Protein AF-A0A1H6KQ15-F1 (afdb_monomer_lite)

Radius of gyration: 21.91 Å; chains: 1; bounding box: 55×51×51 Å

Organism: Ruminococcus flavefaciens (NCBI:txid1265)

pLDDT: mean 74.0, std 20.15, range [24.14, 94.94]

InterPro domains:
  IPR016134 Dockerin domain [PS51766] (181-259)
  IPR036439 Dockerin domain superfamily [G3DSA:1.10.1330.10] (183-261)
  IPR036439 Dockerin domain superfamily [SSF63446] (182-256)
  IPR040753 Domain of unknown function DUF5620 [PF18522] (24-132)

Secondary structure (DSSP, 8-state):
--EEETTEEEE---EEEEGGG--TTTTEEEEEGGGGT--TT--EEEEEEEEE-SS--EEEEEEEEEEBS-TTTTTEEE---EEEEE-SSEEEEEEEPPHHHHHHB--STT-EEEEEEEEESSSEEEEEEEEEEES-----------------------------------PPP---SSPP--SSTT-SSSSS--SHHHHHHHHHHHH-HHHHSTT-S-SSSPPHHHHHHT--EEETS---HHHHHHHHHHHTTS--SS-EE-

Foldseek 3Di:
DWDDDVFFQKAQQQAKAQQVPADPVRQWAKDALVSSVDDPPFQFFKKKWKKFAPWAWFWWKWWKKWAWPDVVVPRIDIDDIWIWTGGTGIDMDMDGQPPVRSVTGDNDDRIIMITGTPDIPDSIMTRRMMTTGTPDDDDDDDDDDDDDDIDGPPPPDDPLPPDPDDDFPADDADDDVVQAAAPAAQQLQPPPDHALVLLVLLCVCVSCVCDANCVHDHPRHGHSRSQQSLQWEQRPSGRDNVSSVVSVCVNVVNDDTSPHHD

Sequence (262 aa):
PSTPSGDGYTLKANKKVTYSSLGEDERMIGFAYEDFGIPKNEKITEVQVNISANGNIGKYVGQFGTSTTDKANGYWAMGDEITQSINGNSGTITWKVPSDISSIIQTEYGGEIKFGVWWIDCDQFTIDSVTLKTGGSSTPSVKTTTTTKVTTTTTKKVTTTTTTTAPVVTQPYVVTDPPLQPTMLGDANNDEQIDLSDAVIIMQALANPNKYGVEGTDRHRISQQGWVNADVHKKGNGVTSNDALAIQKYCLGLISLPTETV

Structure (mmCIF, N/CA/C/O backbone):
data_AF-A0A1H6KQ15-F1
#
_entry.id   AF-A0A1H6KQ15-F1
#
loop_
_atom_site.group_PDB
_atom_site.id
_atom_site.type_symbol
_atom_site.label_atom_id
_atom_site.label_alt_id
_atom_site.label_comp_id
_atom_site.label_asym_id
_atom_site.label_entity_id
_atom_site.label_seq_id
_atom_site.pdbx_PDB_ins_code
_atom_site.Cartn_x
_atom_site.Cartn_y
_atom_site.Cartn_z
_atom_site.occupancy
_atom_site.B_iso_or_equiv
_atom_site.auth_seq_id
_atom_site.auth_comp_id
_atom_site.auth_asym_id
_atom_site.auth_atom_id
_atom_s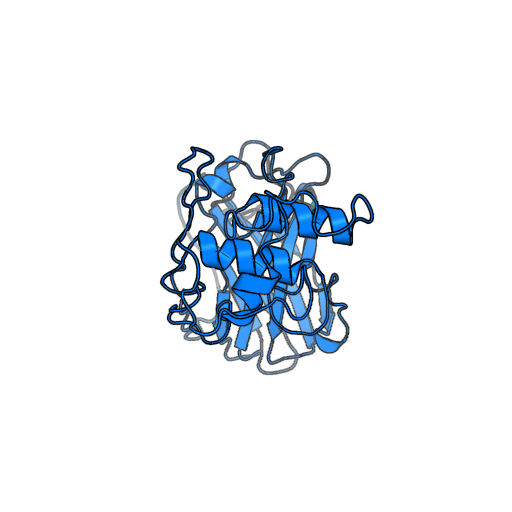ite.pdbx_PDB_model_num
ATOM 1 N N . PRO A 1 1 ? -22.795 13.786 4.599 1.00 37.34 1 PRO A N 1
ATOM 2 C CA . PRO A 1 1 ? -22.240 15.079 5.054 1.00 37.34 1 PRO A CA 1
ATOM 3 C C . PRO A 1 1 ? -21.044 14.870 5.991 1.00 37.34 1 PRO A C 1
ATOM 5 O O . PRO A 1 1 ? -21.218 14.424 7.127 1.00 37.34 1 PRO A O 1
ATOM 8 N N . SER A 1 2 ? -19.841 15.179 5.506 1.00 37.91 2 SER A N 1
ATOM 9 C CA . SER A 1 2 ? -18.691 15.442 6.372 1.00 37.91 2 SER A CA 1
ATOM 10 C C . SER A 1 2 ? -18.987 16.654 7.268 1.00 37.91 2 SER A C 1
ATOM 12 O O . SER A 1 2 ? -19.849 17.485 6.970 1.00 37.91 2 SER A O 1
ATOM 14 N N . THR A 1 3 ? -18.322 16.735 8.418 1.00 41.50 3 THR A N 1
ATOM 15 C CA . THR A 1 3 ? -18.410 17.895 9.314 1.00 41.50 3 THR A CA 1
ATOM 16 C C . THR A 1 3 ? -16.999 18.438 9.492 1.00 41.50 3 THR A C 1
ATOM 18 O O . THR A 1 3 ? -16.156 17.681 9.979 1.00 41.50 3 THR A O 1
ATOM 21 N N . PRO A 1 4 ? -16.712 19.698 9.116 1.00 39.47 4 PRO A N 1
ATOM 22 C CA . PRO A 1 4 ? -15.438 20.318 9.449 1.00 39.47 4 PRO A CA 1
ATOM 23 C C . PRO A 1 4 ? -15.384 20.523 10.968 1.00 39.47 4 PRO A C 1
ATOM 25 O O . PRO A 1 4 ? -16.014 21.427 11.515 1.00 39.47 4 PRO A O 1
ATOM 28 N N . SER A 1 5 ? -14.666 19.631 11.648 1.00 42.41 5 SER A N 1
ATOM 29 C CA . SER A 1 5 ? -14.271 19.779 13.050 1.00 42.41 5 SER A CA 1
ATOM 30 C C . SER A 1 5 ? -12.831 20.282 13.090 1.00 42.41 5 SER A C 1
ATOM 32 O O . SER A 1 5 ? -12.047 19.952 12.202 1.00 42.41 5 SER A O 1
ATOM 34 N N . GLY A 1 6 ? -12.462 21.047 14.120 1.00 46.78 6 GLY A N 1
ATOM 35 C CA . GLY A 1 6 ? -11.171 21.754 14.198 1.00 46.78 6 GLY A CA 1
ATOM 36 C C . GLY A 1 6 ? -9.907 20.878 14.203 1.00 46.78 6 GLY A C 1
ATOM 37 O O . GLY A 1 6 ? -8.807 21.421 14.182 1.00 46.78 6 GLY A O 1
ATOM 38 N N . ASP A 1 7 ? -10.058 19.551 14.215 1.00 58.50 7 ASP A N 1
ATOM 39 C CA . ASP A 1 7 ? -8.976 18.561 14.226 1.00 58.50 7 ASP A CA 1
ATOM 40 C C . ASP A 1 7 ? -8.731 17.884 12.857 1.00 58.50 7 ASP A C 1
ATOM 42 O O . ASP A 1 7 ? -7.762 17.135 12.728 1.00 58.50 7 ASP A O 1
ATOM 46 N N . GLY A 1 8 ? -9.591 18.102 11.847 1.00 75.00 8 GLY A N 1
ATOM 47 C CA . GLY A 1 8 ? -9.420 17.549 10.494 1.00 75.00 8 GLY A CA 1
ATOM 48 C C . GLY A 1 8 ? -10.710 17.158 9.753 1.00 75.00 8 GLY A C 1
ATOM 49 O O . GLY A 1 8 ? -11.817 17.158 10.298 1.00 75.00 8 GLY A O 1
ATOM 50 N N . TYR A 1 9 ? -10.550 16.769 8.487 1.00 85.25 9 TYR A N 1
ATOM 51 C CA . TYR A 1 9 ? -11.630 16.384 7.574 1.00 85.25 9 TYR A CA 1
ATOM 52 C C . TYR A 1 9 ? -12.045 14.931 7.811 1.00 85.25 9 TYR A C 1
ATOM 54 O O . TYR A 1 9 ? -11.226 14.029 7.656 1.00 85.25 9 TYR A O 1
ATOM 62 N N . THR A 1 10 ? -13.303 14.685 8.193 1.00 87.19 10 THR A N 1
ATOM 63 C CA . THR A 1 10 ? -13.775 13.343 8.587 1.00 87.19 10 THR A CA 1
ATOM 64 C C . THR A 1 10 ? -14.909 12.823 7.704 1.00 87.19 10 THR A C 1
ATOM 66 O O . THR A 1 10 ? -16.002 13.396 7.670 1.00 87.19 10 THR A O 1
ATOM 69 N N . LEU A 1 11 ? -14.664 11.676 7.069 1.00 86.00 11 LEU A N 1
ATOM 70 C CA . LEU A 1 11 ? -15.630 10.871 6.325 1.00 86.00 11 LEU A CA 1
ATOM 71 C C . LEU A 1 11 ? -16.190 9.764 7.231 1.00 86.00 11 LEU A C 1
ATOM 73 O O . LEU A 1 11 ? -15.442 8.948 7.767 1.00 86.00 11 LEU A O 1
ATOM 77 N N . LYS A 1 12 ? -17.516 9.705 7.396 1.00 88.50 12 LYS A N 1
ATOM 78 C CA . LYS A 1 12 ? -18.205 8.639 8.150 1.00 88.50 12 LYS A CA 1
ATOM 79 C C . LYS A 1 12 ? -18.585 7.486 7.221 1.00 88.50 12 LYS A C 1
ATOM 81 O O . LYS A 1 12 ? -19.724 7.408 6.765 1.00 88.50 12 LYS A O 1
ATOM 86 N N . ALA A 1 13 ? -17.617 6.623 6.930 1.00 82.94 13 ALA A N 1
ATOM 87 C CA . ALA A 1 13 ? -17.767 5.525 5.980 1.00 82.94 13 ALA A CA 1
ATOM 88 C C . ALA A 1 13 ? -18.819 4.482 6.402 1.00 82.94 13 ALA A C 1
ATOM 90 O O . ALA A 1 13 ? -19.595 4.036 5.563 1.00 82.94 13 ALA A O 1
ATOM 91 N N . ASN A 1 14 ? -18.855 4.089 7.684 1.00 87.88 14 ASN A N 1
ATOM 92 C CA . ASN A 1 14 ? -19.665 2.967 8.195 1.00 87.88 14 ASN A CA 1
ATOM 93 C C . ASN A 1 14 ? -19.517 1.662 7.367 1.00 87.88 14 ASN A C 1
ATOM 95 O O . ASN A 1 14 ? -20.437 0.842 7.300 1.00 87.88 14 ASN A O 1
ATOM 99 N N . LYS A 1 15 ? -18.369 1.473 6.699 1.00 87.62 15 LYS A N 1
ATOM 100 C CA . LYS A 1 15 ? -18.154 0.427 5.690 1.00 87.62 15 LYS A CA 1
ATOM 101 C C . LYS A 1 15 ? -17.802 -0.889 6.374 1.00 87.62 15 LYS A C 1
ATOM 103 O O . LYS A 1 15 ? -16.757 -0.995 7.010 1.00 87.62 15 LYS A O 1
ATOM 108 N N . LYS A 1 16 ? -18.675 -1.889 6.252 1.00 88.25 16 LYS A N 1
ATOM 109 C CA . LYS A 1 16 ? -18.416 -3.248 6.750 1.00 88.25 16 LYS A CA 1
ATOM 110 C C . LYS A 1 16 ? -17.382 -3.953 5.878 1.00 88.25 16 LYS A C 1
ATOM 112 O O . LYS A 1 16 ? -17.378 -3.770 4.664 1.00 88.25 16 LYS A O 1
ATOM 117 N N . VAL A 1 17 ? -16.530 -4.749 6.513 1.00 90.12 17 VAL A N 1
ATOM 118 C CA . VAL A 1 17 ? -15.436 -5.494 5.887 1.00 90.12 17 VAL A CA 1
ATOM 119 C C . VAL A 1 17 ? -15.403 -6.901 6.479 1.00 90.12 17 VAL A C 1
ATOM 121 O O . VAL A 1 17 ? -15.563 -7.065 7.688 1.00 90.12 17 VAL A O 1
ATOM 124 N N . THR A 1 18 ? -15.199 -7.900 5.622 1.00 88.50 18 THR A N 1
ATOM 125 C CA . THR A 1 18 ? -14.946 -9.297 6.004 1.00 88.50 18 THR A CA 1
ATOM 126 C C . THR A 1 18 ? -13.633 -9.702 5.344 1.00 88.50 18 THR A C 1
ATOM 128 O O . THR A 1 18 ? -13.596 -9.867 4.128 1.00 88.50 18 THR A O 1
ATOM 131 N N . TYR A 1 19 ? -12.545 -9.765 6.110 1.00 79.88 19 TYR A N 1
ATOM 132 C CA . TYR A 1 19 ? -11.180 -9.901 5.591 1.00 79.88 19 TYR A CA 1
ATOM 133 C C . TYR A 1 19 ? -10.990 -11.177 4.756 1.00 79.88 19 TYR A C 1
ATOM 135 O O . TYR A 1 19 ? -10.438 -11.115 3.660 1.00 79.88 19 TYR A O 1
ATOM 143 N N . SER A 1 20 ? -11.528 -12.309 5.218 1.00 80.50 20 SER A N 1
ATOM 144 C CA . SER A 1 20 ? -11.515 -13.595 4.502 1.00 80.50 20 SER A CA 1
ATOM 145 C C . SER A 1 20 ? -12.297 -13.607 3.183 1.00 80.50 20 SER A C 1
ATOM 147 O O . SER A 1 20 ? -12.167 -14.553 2.412 1.00 80.50 20 SER A O 1
ATOM 149 N N . SER A 1 21 ? -13.117 -12.583 2.924 1.00 80.31 21 SER A N 1
ATOM 150 C CA . SER A 1 21 ? -13.910 -12.439 1.696 1.00 80.31 21 SER A CA 1
ATOM 151 C C . SER A 1 21 ? -13.304 -11.463 0.684 1.00 80.31 21 SER A C 1
ATOM 153 O O . SER A 1 21 ? -13.923 -11.244 -0.350 1.00 80.31 21 SER A O 1
ATOM 155 N N . LEU A 1 22 ? -12.142 -10.861 0.975 1.00 74.19 22 LEU A N 1
ATOM 156 C CA . LEU A 1 22 ? -11.444 -9.964 0.051 1.00 74.19 22 LEU A CA 1
ATOM 157 C C . LEU A 1 22 ? -10.479 -10.753 -0.843 1.00 74.19 22 LEU A C 1
ATOM 159 O O . LEU A 1 22 ? -9.582 -11.442 -0.338 1.00 74.19 22 LEU A O 1
ATOM 163 N N . GLY A 1 23 ? -10.617 -10.574 -2.158 1.00 63.53 23 GLY A N 1
ATOM 164 C CA . GLY A 1 23 ? -9.584 -10.914 -3.137 1.00 63.53 23 GLY A CA 1
ATOM 165 C C . GLY A 1 23 ? -8.245 -10.239 -2.821 1.00 63.53 23 GLY A C 1
ATOM 166 O O . GLY A 1 23 ? -8.165 -9.291 -2.036 1.00 63.53 23 GLY A O 1
ATOM 167 N N . GLU A 1 24 ? -7.157 -10.738 -3.402 1.00 62.03 24 GLU A N 1
ATOM 168 C CA . GLU A 1 24 ? -5.808 -10.244 -3.084 1.00 62.03 24 GLU A CA 1
AT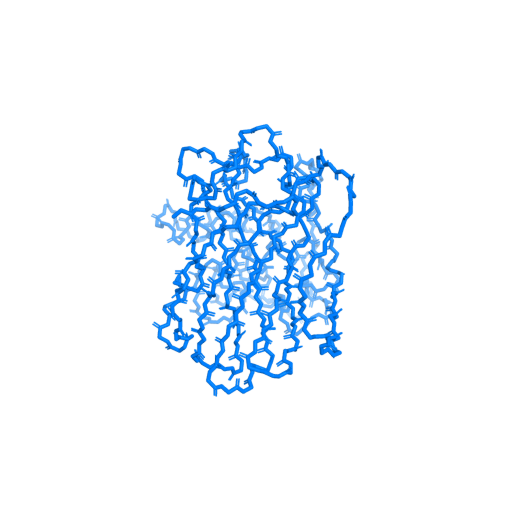OM 169 C C . GLU A 1 24 ? -5.591 -8.794 -3.549 1.00 62.03 24 GLU A C 1
ATOM 171 O O . GLU A 1 24 ? -4.902 -8.019 -2.884 1.00 62.03 24 GLU A O 1
ATOM 176 N N . ASP A 1 25 ? -6.278 -8.411 -4.624 1.00 65.44 25 ASP A N 1
ATOM 177 C CA . ASP A 1 25 ? -6.428 -7.060 -5.161 1.00 65.44 25 ASP A CA 1
ATOM 178 C C . ASP A 1 25 ? -7.432 -6.188 -4.373 1.00 65.44 25 ASP A C 1
ATOM 180 O O . ASP A 1 25 ? -7.264 -4.969 -4.280 1.00 65.44 25 ASP A O 1
ATOM 184 N N . GLU A 1 26 ? -8.437 -6.790 -3.730 1.00 72.88 26 GLU A N 1
ATOM 185 C CA . GLU A 1 26 ? -9.478 -6.081 -2.965 1.00 72.88 26 GLU A CA 1
ATOM 186 C C . GLU A 1 26 ? -9.045 -5.641 -1.553 1.00 72.88 26 GLU A C 1
ATOM 188 O O . GLU A 1 26 ? -9.728 -4.835 -0.910 1.00 72.88 26 GLU A O 1
ATOM 193 N N . ARG A 1 27 ? -7.897 -6.119 -1.051 1.00 82.81 27 ARG A N 1
ATOM 194 C CA . ARG A 1 27 ? -7.378 -5.796 0.298 1.00 82.81 27 ARG A CA 1
ATOM 195 C C . ARG A 1 27 ? -7.037 -4.313 0.515 1.00 82.81 27 ARG A C 1
ATOM 197 O O . ARG A 1 27 ? -6.804 -3.917 1.657 1.00 82.81 27 ARG A O 1
ATOM 204 N N . MET A 1 28 ? -7.034 -3.488 -0.538 1.00 86.44 28 MET A N 1
ATOM 205 C CA . MET A 1 28 ? -6.752 -2.044 -0.513 1.00 86.44 28 MET A CA 1
ATOM 206 C C . MET A 1 28 ? -8.037 -1.201 -0.592 1.00 86.44 28 MET A C 1
ATOM 208 O O . MET A 1 28 ? -8.464 -0.761 -1.661 1.00 86.44 28 MET A O 1
ATOM 212 N N . ILE A 1 29 ? -8.646 -0.924 0.562 1.00 89.06 29 ILE A N 1
ATOM 213 C CA . ILE A 1 29 ? -9.963 -0.282 0.666 1.00 89.06 29 ILE A CA 1
ATOM 214 C C . ILE A 1 29 ? -9.853 1.227 0.402 1.00 89.06 29 ILE A C 1
ATOM 216 O O . ILE A 1 29 ? -9.381 1.978 1.257 1.00 89.06 29 ILE A O 1
ATOM 220 N N . GLY A 1 30 ? -10.301 1.664 -0.777 1.00 89.44 30 GLY A N 1
ATOM 221 C CA . GLY A 1 30 ? -10.282 3.067 -1.203 1.00 89.44 30 GLY A CA 1
ATOM 222 C C . GLY A 1 30 ? -11.406 3.949 -0.651 1.00 89.44 30 GLY A C 1
ATOM 223 O O . GLY A 1 30 ? -12.518 3.480 -0.381 1.00 89.44 30 GLY A O 1
ATOM 224 N N . PHE A 1 31 ? -11.074 5.235 -0.512 1.00 86.31 31 PHE A N 1
ATOM 225 C CA . PHE A 1 31 ? -11.957 6.369 -0.240 1.00 86.31 31 PHE A CA 1
ATOM 226 C C . PHE A 1 31 ? -11.471 7.567 -1.075 1.00 86.31 31 PHE A C 1
ATOM 228 O O . PHE A 1 31 ? -10.290 7.923 -1.008 1.00 86.31 31 PHE A O 1
ATOM 235 N N . ALA A 1 32 ? -12.355 8.203 -1.845 1.00 84.56 32 ALA A N 1
ATOM 236 C CA . ALA A 1 32 ? -11.989 9.338 -2.691 1.00 84.56 32 ALA A CA 1
ATOM 237 C C . ALA A 1 32 ? -11.736 10.596 -1.843 1.00 84.56 32 ALA A C 1
ATOM 239 O O . ALA A 1 32 ? -12.466 10.862 -0.887 1.00 84.56 32 ALA A O 1
ATOM 240 N N . TYR A 1 33 ? -10.723 11.400 -2.178 1.00 83.00 33 TYR A N 1
ATOM 241 C CA . TYR A 1 33 ? -10.397 12.602 -1.396 1.00 83.00 33 TYR A CA 1
ATOM 242 C C . TYR A 1 33 ? -11.508 13.668 -1.419 1.00 83.00 33 TYR A C 1
ATOM 244 O O . TYR A 1 33 ? -11.661 14.417 -0.451 1.00 83.00 33 TYR A O 1
ATOM 252 N N . GLU A 1 34 ? -12.331 13.693 -2.468 1.00 80.81 34 GLU A N 1
ATOM 253 C CA . GLU A 1 34 ? -13.484 14.592 -2.587 1.00 80.81 34 GLU A CA 1
ATOM 254 C C . GLU A 1 34 ? -14.572 14.347 -1.522 1.00 80.81 34 GLU A C 1
ATOM 256 O O . GLU A 1 34 ? -15.135 15.317 -1.010 1.00 80.81 34 GLU A O 1
ATOM 261 N N . ASP A 1 35 ? -14.787 13.100 -1.074 1.00 80.94 35 ASP A N 1
ATOM 262 C CA . ASP A 1 35 ? -15.765 12.753 -0.021 1.00 80.94 35 ASP A CA 1
ATOM 263 C C . ASP A 1 35 ? -15.456 13.417 1.335 1.00 80.94 35 ASP A C 1
ATOM 265 O O . ASP A 1 35 ? -16.343 13.635 2.170 1.00 80.94 35 ASP A O 1
ATOM 269 N N . PHE A 1 36 ? -14.185 13.745 1.576 1.00 83.06 36 PHE A N 1
ATOM 270 C CA . PHE A 1 36 ? -13.734 14.419 2.792 1.00 83.06 36 PHE A CA 1
ATOM 271 C C . PHE A 1 36 ? -13.995 15.931 2.747 1.00 83.06 36 PHE A C 1
ATOM 273 O O . PHE A 1 36 ? -14.128 16.554 3.803 1.00 83.06 36 PHE A O 1
ATOM 280 N N . GLY A 1 37 ? -14.092 16.521 1.549 1.00 80.56 37 GLY A N 1
ATOM 281 C CA . GLY A 1 37 ? -14.206 17.968 1.345 1.00 80.56 37 GLY A CA 1
ATOM 282 C C . GLY A 1 37 ? -12.922 18.751 1.651 1.00 80.56 37 GLY A C 1
ATOM 283 O O . GLY A 1 37 ? -13.006 19.911 2.052 1.00 80.56 37 GLY A O 1
ATOM 284 N N . ILE A 1 38 ? -11.747 18.126 1.507 1.00 79.00 38 ILE A N 1
ATOM 285 C CA . ILE A 1 38 ? -10.449 18.758 1.791 1.00 79.00 38 ILE A CA 1
ATOM 286 C C . ILE A 1 38 ? -10.070 19.811 0.721 1.00 79.00 38 ILE A C 1
ATOM 288 O O . ILE A 1 38 ? -10.128 19.517 -0.475 1.00 79.00 38 ILE A O 1
ATOM 292 N N . PRO A 1 39 ? -9.649 21.036 1.100 1.00 75.06 39 PRO A N 1
ATOM 293 C CA . PRO A 1 39 ? -9.184 22.043 0.152 1.00 75.06 39 PRO A CA 1
ATOM 294 C C . PRO A 1 39 ? -7.871 21.657 -0.540 1.00 75.06 39 PRO A C 1
ATOM 296 O O . PRO A 1 39 ? -6.924 21.197 0.094 1.00 75.06 39 PRO A O 1
ATOM 299 N N . LYS A 1 40 ? -7.781 21.970 -1.838 1.00 69.75 40 LYS A N 1
ATOM 300 C CA . LYS A 1 40 ? -6.661 21.646 -2.750 1.00 69.75 40 LYS A CA 1
ATOM 301 C C . LYS A 1 40 ? -5.254 21.995 -2.241 1.00 69.75 40 LYS A C 1
ATOM 303 O O . LYS A 1 40 ? -4.281 21.386 -2.664 1.00 69.75 40 LYS A O 1
ATOM 308 N N . ASN A 1 41 ? -5.144 22.999 -1.371 1.00 70.62 41 ASN A N 1
ATOM 309 C CA . ASN A 1 41 ? -3.869 23.545 -0.902 1.00 70.62 41 ASN A CA 1
ATOM 310 C C . ASN A 1 41 ? -3.433 22.989 0.468 1.00 70.62 41 ASN A C 1
ATOM 312 O O . ASN A 1 41 ? -2.368 23.365 0.961 1.00 70.62 41 ASN A O 1
ATOM 316 N N . GLU A 1 42 ? -4.243 22.148 1.118 1.00 81.06 42 GLU A N 1
ATOM 317 C CA . GLU A 1 42 ? -3.939 21.642 2.457 1.00 81.06 42 GLU A CA 1
ATOM 318 C C . GLU A 1 42 ? -3.115 20.352 2.432 1.00 81.06 42 GLU A C 1
ATOM 320 O O . GLU A 1 42 ? -3.487 19.348 1.828 1.00 81.06 42 GLU A O 1
ATOM 325 N N . LYS A 1 43 ? -1.990 20.365 3.153 1.00 85.62 43 LYS A N 1
ATOM 326 C CA . LYS A 1 43 ? -1.089 19.215 3.266 1.00 85.62 43 LYS A CA 1
ATOM 327 C C . LYS A 1 43 ? -1.538 18.287 4.386 1.00 85.62 43 LYS A C 1
ATOM 329 O O . LYS A 1 43 ? -1.500 18.673 5.558 1.00 85.62 43 LYS A O 1
ATOM 334 N N . ILE A 1 44 ? -1.926 17.066 4.019 1.00 89.25 44 ILE A N 1
ATOM 335 C CA . ILE A 1 44 ? -2.303 16.003 4.958 1.00 89.25 44 ILE A CA 1
ATOM 336 C C . ILE A 1 44 ? -1.050 15.532 5.701 1.00 89.25 44 ILE A C 1
ATOM 338 O O . ILE A 1 44 ? -0.070 15.132 5.074 1.00 89.25 44 ILE A O 1
ATOM 342 N N . THR A 1 45 ? -1.079 15.571 7.031 1.00 87.50 45 THR A N 1
ATOM 343 C CA . THR A 1 45 ? 0.035 15.184 7.915 1.00 87.50 45 THR A CA 1
ATOM 344 C C . THR A 1 45 ? -0.237 13.891 8.683 1.00 87.50 45 THR A C 1
ATOM 346 O O . THR A 1 45 ? 0.698 13.186 9.061 1.00 87.50 45 THR A O 1
ATOM 349 N N . GLU A 1 46 ? -1.504 13.539 8.897 1.00 89.44 46 GLU A N 1
ATOM 350 C CA . GLU A 1 46 ? -1.905 12.308 9.579 1.00 89.44 46 GLU A CA 1
ATOM 351 C C . GLU A 1 46 ? -3.237 11.797 9.014 1.00 89.44 46 GLU A C 1
ATOM 353 O O . GLU A 1 46 ? -4.173 12.572 8.815 1.00 89.44 46 GLU A O 1
ATOM 358 N N . VAL A 1 47 ? -3.325 10.489 8.777 1.00 92.69 47 VAL A N 1
ATOM 359 C CA . VAL A 1 47 ? -4.562 9.777 8.437 1.00 92.69 47 VAL A CA 1
ATOM 360 C C . VAL A 1 47 ? -4.920 8.863 9.602 1.00 92.69 47 VAL A C 1
ATOM 362 O O . VAL A 1 47 ? -4.087 8.084 10.067 1.00 92.69 47 VAL A O 1
ATOM 365 N N . GLN A 1 48 ? -6.161 8.945 10.071 1.00 93.38 48 GLN A N 1
ATOM 366 C CA . GLN A 1 48 ? -6.698 8.088 11.125 1.00 93.38 48 GLN A CA 1
ATOM 367 C C . GLN A 1 48 ? -7.886 7.288 10.596 1.00 93.38 48 GLN A C 1
ATOM 369 O O . GLN A 1 48 ? -8.807 7.861 10.022 1.00 93.38 48 GLN A O 1
ATOM 374 N N . VAL A 1 49 ? -7.880 5.973 10.806 1.00 94.94 49 VAL A N 1
ATOM 375 C CA . VAL A 1 49 ? -8.983 5.065 10.465 1.00 94.94 49 VAL A CA 1
ATOM 376 C C . VAL A 1 49 ? -9.532 4.501 11.767 1.00 94.94 49 VAL A C 1
ATOM 378 O O . VAL A 1 49 ? -8.826 3.800 12.492 1.00 94.94 49 VAL A O 1
ATOM 381 N N . ASN A 1 50 ? -10.779 4.839 12.080 1.00 92.44 50 ASN A N 1
ATOM 382 C CA . ASN A 1 50 ? -11.486 4.331 13.249 1.00 92.44 50 ASN A CA 1
ATOM 383 C C . ASN A 1 50 ? -12.272 3.084 12.845 1.00 92.44 50 ASN A C 1
ATOM 385 O O . ASN A 1 50 ? -13.089 3.144 11.920 1.00 92.44 50 ASN A O 1
ATOM 389 N N . ILE A 1 51 ? -12.011 1.976 13.536 1.00 94.50 51 ILE A N 1
ATOM 390 C CA . ILE A 1 51 ? -12.657 0.686 13.299 1.00 94.50 51 ILE A CA 1
ATOM 391 C C . ILE A 1 51 ? -13.368 0.163 14.548 1.00 94.50 51 ILE A C 1
ATOM 393 O O . ILE A 1 51 ? -12.901 0.365 15.674 1.00 94.50 51 ILE A O 1
ATOM 397 N N . SER A 1 52 ? -14.453 -0.578 14.328 1.00 92.12 52 SER A N 1
ATOM 398 C CA . SER A 1 52 ? -15.209 -1.300 15.353 1.00 92.12 52 SER A CA 1
ATOM 399 C C . SER A 1 52 ? -15.494 -2.748 14.940 1.00 92.12 52 SER A C 1
ATOM 401 O O . SER A 1 52 ? -15.546 -3.079 13.755 1.00 92.12 52 SER A O 1
ATOM 403 N N . ALA A 1 53 ? -15.685 -3.630 15.920 1.00 93.62 53 ALA A N 1
ATOM 404 C CA . ALA A 1 53 ? -16.044 -5.031 15.716 1.00 93.62 53 ALA A CA 1
ATOM 405 C C . ALA A 1 53 ? -17.023 -5.514 16.801 1.00 93.62 53 ALA A C 1
ATOM 407 O O . ALA A 1 53 ? -17.193 -4.881 17.842 1.00 93.62 53 ALA A O 1
ATOM 408 N N . ASN A 1 54 ? -17.651 -6.673 16.585 1.00 87.75 54 ASN A N 1
ATOM 409 C CA . ASN A 1 54 ? -18.549 -7.291 17.576 1.00 87.75 54 ASN A CA 1
ATOM 410 C C . ASN A 1 54 ? -17.795 -7.991 18.731 1.00 87.75 54 ASN A C 1
ATOM 412 O O . ASN A 1 54 ? -18.419 -8.451 19.684 1.00 87.75 54 ASN A O 1
ATOM 416 N N . GLY A 1 55 ? -16.466 -8.090 18.646 1.00 89.31 55 GLY A N 1
ATOM 417 C CA . GLY A 1 55 ? -15.587 -8.733 19.624 1.00 89.31 55 GLY A CA 1
ATOM 418 C C . GLY A 1 55 ? -14.227 -8.036 19.690 1.00 89.31 55 GLY A C 1
ATOM 419 O O . GLY A 1 55 ? -14.074 -6.929 19.181 1.00 89.31 55 GLY A O 1
ATOM 420 N N . ASN A 1 56 ? -13.235 -8.665 20.324 1.00 89.94 56 ASN A N 1
ATOM 421 C CA . ASN A 1 56 ? -11.884 -8.104 20.412 1.00 89.94 56 ASN A CA 1
ATOM 422 C C . ASN A 1 56 ? -11.205 -8.051 19.032 1.00 89.94 56 ASN A C 1
ATOM 424 O O . ASN A 1 56 ? -11.136 -9.076 18.359 1.00 89.94 56 ASN A O 1
ATOM 428 N N . ILE A 1 57 ? -10.664 -6.890 18.652 1.00 89.56 57 ILE A N 1
ATOM 429 C CA . ILE A 1 57 ? -10.063 -6.673 17.325 1.00 89.56 57 ILE A CA 1
ATOM 430 C C . ILE A 1 57 ? -8.718 -7.397 17.161 1.00 89.56 57 ILE A C 1
ATOM 432 O O . ILE A 1 57 ? -8.450 -7.971 16.109 1.00 89.56 57 ILE A O 1
ATOM 436 N N . GLY A 1 58 ? -7.882 -7.407 18.203 1.00 90.00 58 GLY A N 1
ATOM 437 C CA . GLY A 1 58 ? -6.595 -8.106 18.195 1.00 90.00 58 GLY A CA 1
ATOM 438 C C . GLY A 1 58 ? -5.536 -7.402 17.344 1.00 90.00 58 GLY A C 1
ATOM 439 O O . GLY A 1 58 ? -5.469 -6.173 17.304 1.00 90.00 58 GLY A O 1
ATOM 440 N N . LYS A 1 59 ? -4.642 -8.170 16.724 1.00 90.56 59 LYS A N 1
ATOM 441 C CA . LYS A 1 59 ? -3.589 -7.675 15.837 1.00 90.56 59 LYS A CA 1
ATOM 442 C C . LYS A 1 59 ? -4.164 -7.286 14.472 1.00 90.56 59 LYS A C 1
ATOM 444 O O . LYS A 1 59 ? -4.836 -8.077 13.825 1.00 90.56 59 LYS A O 1
ATOM 449 N N . TYR A 1 60 ? -3.791 -6.104 14.006 1.00 90.69 60 TYR A N 1
ATOM 450 C CA . TYR A 1 60 ? -3.864 -5.657 12.619 1.00 90.69 60 TYR A CA 1
ATOM 451 C C . TYR A 1 60 ? -2.442 -5.564 12.040 1.00 90.69 60 TYR A C 1
ATOM 453 O O . TYR A 1 60 ? -1.502 -5.183 12.749 1.00 90.69 60 TYR A O 1
ATOM 461 N N . VAL A 1 61 ? -2.294 -5.895 10.757 1.00 85.75 61 VAL A N 1
ATOM 462 C CA . VAL A 1 61 ? -1.126 -5.593 9.920 1.00 85.75 61 VAL A CA 1
ATOM 463 C C . VAL A 1 61 ? -1.627 -5.034 8.596 1.00 85.75 61 VAL A C 1
ATOM 465 O O . VAL A 1 61 ? -2.520 -5.609 7.972 1.00 85.75 61 VAL A O 1
ATOM 468 N N . GLY A 1 62 ? -1.039 -3.936 8.140 1.00 87.00 62 GLY A N 1
ATOM 469 C CA . GLY A 1 62 ? -1.434 -3.330 6.878 1.00 87.00 62 GLY A CA 1
ATOM 470 C C . GLY A 1 62 ? -0.654 -2.069 6.545 1.00 87.00 62 GLY A C 1
ATOM 471 O O . GLY A 1 62 ? 0.278 -1.688 7.254 1.00 87.00 62 GLY A O 1
ATOM 472 N N . GLN A 1 63 ? -1.045 -1.408 5.462 1.00 88.12 63 GLN A N 1
ATOM 473 C CA . GLN A 1 63 ? -0.388 -0.212 4.933 1.00 88.12 63 GLN A CA 1
ATOM 474 C C . GLN A 1 63 ? -1.417 0.823 4.489 1.00 88.12 63 GLN A C 1
ATOM 476 O O . GLN A 1 63 ? -2.591 0.525 4.296 1.00 88.12 63 GLN A O 1
ATOM 481 N N . PHE A 1 64 ? -0.957 2.051 4.288 1.00 90.06 64 PHE A N 1
ATOM 482 C CA . PHE A 1 64 ? -1.729 3.085 3.609 1.00 90.06 64 PHE A CA 1
ATOM 483 C C . PHE A 1 64 ? -1.122 3.348 2.237 1.00 90.06 64 PHE A C 1
ATOM 485 O O . PHE A 1 64 ? 0.100 3.318 2.083 1.00 90.06 64 PHE A O 1
ATOM 492 N N . GLY A 1 65 ? -1.972 3.621 1.255 1.00 87.19 65 GLY A N 1
ATOM 493 C CA . GLY A 1 65 ? -1.570 4.055 -0.078 1.00 87.19 65 GLY A CA 1
ATOM 494 C C . GLY A 1 65 ? -2.343 5.296 -0.501 1.00 87.19 65 GLY A C 1
ATOM 495 O O . GLY A 1 65 ? -3.465 5.504 -0.047 1.00 87.19 65 GLY A O 1
ATOM 496 N N . THR A 1 66 ? -1.747 6.140 -1.334 1.00 90.38 66 THR A N 1
ATOM 497 C CA . THR A 1 66 ? -2.335 7.412 -1.764 1.00 90.38 66 THR A CA 1
ATOM 498 C C . THR A 1 66 ? -2.015 7.700 -3.224 1.00 90.38 66 THR A C 1
ATOM 500 O O . THR A 1 66 ? -0.898 7.452 -3.689 1.00 90.38 66 THR A O 1
ATOM 503 N N . SER A 1 67 ? -2.997 8.237 -3.948 1.00 84.06 67 SER A N 1
ATOM 504 C CA . SER A 1 67 ? -2.764 8.846 -5.255 1.00 84.06 67 SER A CA 1
ATOM 505 C C . SER A 1 67 ? -1.804 10.029 -5.127 1.00 84.06 67 SER A C 1
ATOM 507 O O . SER A 1 67 ? -1.907 10.835 -4.202 1.00 84.06 67 SER A O 1
ATOM 509 N N . THR A 1 68 ? -0.891 10.180 -6.081 1.00 87.12 68 THR A N 1
ATOM 510 C CA . THR A 1 68 ? 0.065 11.291 -6.124 1.00 87.12 68 THR A CA 1
ATOM 511 C C . THR A 1 68 ? 0.049 12.004 -7.469 1.00 87.12 68 THR A C 1
ATOM 513 O O . THR A 1 68 ? -0.486 11.531 -8.468 1.00 87.12 68 THR A O 1
ATOM 516 N N . THR A 1 69 ? 0.653 13.184 -7.490 1.00 78.75 69 THR A N 1
ATOM 517 C CA . THR A 1 69 ? 0.938 13.975 -8.691 1.00 78.75 69 THR A CA 1
ATOM 518 C C . THR A 1 69 ? 2.206 13.512 -9.420 1.00 78.75 69 THR A C 1
ATOM 520 O O . THR A 1 69 ? 2.495 13.992 -10.518 1.00 78.75 69 THR A O 1
ATOM 523 N N . ASP A 1 70 ? 2.956 12.565 -8.845 1.00 78.88 70 ASP A N 1
ATOM 524 C CA . ASP A 1 70 ? 4.236 12.108 -9.376 1.00 78.88 70 ASP A CA 1
ATOM 525 C C . ASP A 1 70 ? 4.060 11.052 -10.476 1.00 78.88 70 ASP A C 1
ATOM 527 O O . ASP A 1 70 ? 3.892 9.856 -10.227 1.00 78.88 70 ASP A O 1
ATOM 531 N N . LYS A 1 71 ? 4.172 11.510 -11.724 1.00 69.62 71 LYS A N 1
ATOM 532 C CA . LYS A 1 71 ? 4.146 10.659 -12.916 1.00 69.62 71 LYS A CA 1
ATOM 533 C C . LYS A 1 71 ? 5.286 9.631 -12.961 1.00 69.62 71 LYS A C 1
ATOM 535 O O . LYS A 1 71 ? 5.098 8.573 -13.558 1.00 69.62 71 LYS A O 1
ATOM 540 N N . ALA A 1 72 ? 6.459 9.926 -12.395 1.00 63.50 72 ALA A N 1
ATOM 541 C CA . ALA A 1 72 ? 7.616 9.031 -12.470 1.00 63.50 72 ALA A CA 1
ATOM 542 C C . ALA A 1 72 ? 7.410 7.770 -11.618 1.00 63.50 72 ALA A C 1
ATOM 544 O O . ALA A 1 72 ? 7.789 6.682 -12.041 1.00 63.50 72 ALA A O 1
ATOM 545 N N . ASN A 1 73 ? 6.726 7.911 -10.479 1.00 63.41 73 ASN A N 1
ATOM 546 C CA . ASN A 1 73 ? 6.298 6.808 -9.615 1.00 63.41 73 ASN A CA 1
ATOM 547 C C . ASN A 1 73 ? 4.833 6.383 -9.871 1.00 63.41 73 ASN A C 1
ATOM 549 O O . ASN A 1 73 ? 4.138 5.916 -8.972 1.00 63.41 73 ASN A O 1
ATOM 553 N N . GLY A 1 74 ? 4.341 6.542 -11.106 1.00 72.38 74 GLY A N 1
ATOM 554 C CA . GLY A 1 74 ? 3.052 5.985 -11.536 1.00 72.38 74 GLY A CA 1
ATOM 555 C C . GLY A 1 74 ? 1.809 6.597 -10.878 1.00 72.38 74 GLY A C 1
ATOM 556 O O . GLY A 1 74 ? 0.773 5.941 -10.841 1.00 72.38 74 GLY A O 1
ATOM 557 N N . TYR A 1 75 ? 1.896 7.834 -10.375 1.00 79.19 75 TYR A N 1
ATOM 558 C CA . TYR A 1 75 ? 0.829 8.536 -9.643 1.00 79.19 75 TYR A CA 1
ATOM 559 C C . TYR A 1 75 ? 0.393 7.842 -8.340 1.00 79.19 75 TYR A C 1
ATOM 561 O O . TYR A 1 75 ? -0.749 7.992 -7.895 1.00 79.19 75 TYR A O 1
ATOM 569 N N . TRP A 1 76 ? 1.296 7.086 -7.708 1.00 79.06 76 TRP A N 1
ATOM 570 C CA . TRP A 1 76 ? 1.010 6.302 -6.509 1.00 79.06 76 TRP A CA 1
ATOM 571 C C . TRP A 1 76 ? 2.151 6.372 -5.486 1.00 79.06 76 TRP A C 1
ATOM 573 O O . TRP A 1 76 ? 3.324 6.456 -5.843 1.00 79.06 76 TRP A O 1
ATOM 583 N N . ALA A 1 77 ? 1.815 6.324 -4.197 1.00 78.44 77 ALA A N 1
ATOM 584 C CA . ALA A 1 77 ? 2.776 6.151 -3.110 1.00 78.44 77 ALA A CA 1
ATOM 585 C C . ALA A 1 77 ? 2.176 5.313 -1.975 1.00 78.44 77 ALA A C 1
ATOM 587 O O . ALA A 1 77 ? 0.964 5.319 -1.757 1.00 78.44 77 ALA A O 1
ATOM 588 N N . MET A 1 78 ? 3.028 4.619 -1.217 1.00 79.19 78 MET A N 1
ATOM 589 C CA . MET A 1 78 ? 2.623 3.818 -0.057 1.00 79.19 78 MET A CA 1
ATOM 590 C C . MET A 1 78 ? 3.446 4.173 1.179 1.00 79.19 78 MET A C 1
ATOM 592 O O . MET A 1 78 ? 4.652 4.397 1.098 1.00 79.19 78 MET A O 1
ATOM 596 N N . GLY A 1 79 ? 2.778 4.205 2.330 1.00 76.62 79 GLY A N 1
ATOM 597 C CA . GLY A 1 79 ? 3.404 4.352 3.638 1.00 76.62 79 GLY A CA 1
ATOM 598 C C . GLY A 1 79 ? 4.059 3.064 4.142 1.00 76.62 79 GLY A C 1
ATOM 599 O O . GLY A 1 79 ? 3.954 1.994 3.535 1.00 76.62 79 GLY A O 1
ATOM 600 N N . ASP A 1 80 ? 4.718 3.169 5.293 1.00 78.12 80 ASP A N 1
ATOM 601 C CA . ASP A 1 80 ? 5.290 2.024 6.005 1.00 78.12 80 ASP A CA 1
ATOM 602 C C . ASP A 1 80 ? 4.215 1.043 6.500 1.00 78.12 80 ASP A C 1
ATOM 604 O O . ASP A 1 80 ? 3.051 1.407 6.686 1.00 78.12 80 ASP A O 1
ATOM 608 N N . GLU A 1 81 ? 4.617 -0.210 6.735 1.00 84.88 81 GLU A N 1
ATOM 609 C CA . GLU A 1 81 ? 3.748 -1.204 7.366 1.00 84.88 81 GLU A CA 1
ATOM 610 C C . GLU A 1 81 ? 3.462 -0.826 8.824 1.00 84.88 81 GLU A C 1
ATOM 612 O O . GLU A 1 81 ? 4.362 -0.520 9.610 1.00 84.88 81 GLU A O 1
ATOM 617 N N . ILE A 1 82 ? 2.185 -0.885 9.188 1.00 78.75 82 ILE A N 1
ATOM 618 C CA . ILE A 1 82 ? 1.687 -0.667 10.537 1.00 78.75 82 ILE A CA 1
ATOM 619 C C . ILE A 1 82 ? 1.222 -2.017 11.080 1.00 78.75 82 ILE A C 1
ATOM 621 O O . ILE A 1 82 ? 0.152 -2.505 10.724 1.00 78.75 82 ILE A O 1
ATOM 625 N N . THR A 1 83 ? 2.010 -2.599 11.985 1.00 85.75 83 THR A N 1
ATOM 626 C CA . THR A 1 83 ? 1.538 -3.644 12.902 1.00 85.75 83 THR A CA 1
ATOM 627 C C . THR A 1 83 ? 1.013 -2.976 14.178 1.00 85.75 83 THR A C 1
ATOM 629 O O . THR A 1 83 ? 1.737 -2.220 14.827 1.00 85.75 83 THR A O 1
ATOM 632 N N . GLN A 1 84 ? -0.232 -3.258 14.569 1.00 82.94 84 GLN A N 1
ATOM 633 C CA . GLN A 1 84 ? -0.865 -2.673 15.758 1.00 82.94 84 GLN A CA 1
ATOM 634 C C . GLN A 1 84 ? -1.765 -3.693 16.463 1.00 82.94 84 GLN A C 1
ATOM 636 O O . GLN A 1 84 ? -2.577 -4.346 15.821 1.00 82.94 84 GLN A O 1
ATOM 641 N N . SER A 1 85 ? -1.670 -3.802 17.791 1.00 87.81 85 SER A N 1
ATOM 642 C CA . SER A 1 85 ? -2.613 -4.586 18.603 1.00 87.81 85 SER A CA 1
ATOM 643 C C . SER A 1 85 ? -3.671 -3.684 19.237 1.00 87.81 85 SER A C 1
ATOM 645 O O . SER A 1 85 ? -3.343 -2.732 19.950 1.00 87.81 85 SER A O 1
ATOM 647 N N . ILE A 1 86 ? -4.940 -3.995 18.984 1.00 88.69 86 ILE A N 1
ATOM 648 C CA . ILE A 1 86 ? -6.117 -3.277 19.470 1.00 88.69 86 ILE A CA 1
ATOM 649 C C . ILE A 1 86 ? -6.850 -4.183 20.464 1.00 88.69 86 ILE A C 1
ATOM 651 O O . ILE A 1 86 ? -7.485 -5.173 20.099 1.00 88.69 86 ILE A O 1
ATOM 655 N N . ASN A 1 87 ? -6.736 -3.832 21.744 1.00 87.50 87 ASN A N 1
ATOM 656 C CA . ASN A 1 87 ? -7.408 -4.523 22.840 1.00 87.50 87 ASN A CA 1
ATOM 657 C C . ASN A 1 87 ? -8.780 -3.877 23.071 1.00 87.50 87 ASN A C 1
ATOM 659 O O . ASN A 1 87 ? -8.851 -2.720 23.488 1.00 87.50 87 ASN A O 1
ATOM 663 N N . GLY A 1 88 ? -9.852 -4.623 22.820 1.00 88.19 88 GLY A N 1
ATOM 664 C CA . GLY A 1 88 ? -11.230 -4.133 22.845 1.00 88.19 88 GLY A CA 1
ATOM 665 C C . GLY A 1 88 ? -11.923 -4.216 21.484 1.00 88.19 88 GLY A C 1
ATOM 666 O O . GLY A 1 88 ? -11.377 -4.738 20.513 1.00 88.19 88 GLY A O 1
ATOM 667 N N . ASN A 1 89 ? -13.157 -3.719 21.442 1.00 91.50 89 ASN A N 1
ATOM 668 C CA . ASN A 1 89 ? -14.070 -3.807 20.299 1.00 91.50 89 ASN A CA 1
ATOM 669 C C . ASN A 1 89 ? -14.070 -2.567 19.387 1.00 91.50 89 ASN A C 1
ATOM 671 O O . ASN A 1 89 ? -14.859 -2.496 18.446 1.00 91.50 89 ASN A O 1
ATOM 675 N N . SER A 1 90 ? -13.201 -1.593 19.654 1.00 92.19 90 SER A N 1
ATOM 676 C CA . SER A 1 90 ? -12.939 -0.459 18.769 1.00 92.19 90 SER A CA 1
ATOM 677 C C . SER A 1 90 ? -11.504 0.047 18.919 1.00 92.19 90 SER A C 1
ATOM 679 O O . SER A 1 90 ? -10.851 -0.173 19.943 1.00 92.19 90 SER A O 1
ATOM 681 N N . GLY A 1 91 ? -10.996 0.722 17.888 1.00 88.50 91 GLY A N 1
ATOM 682 C CA . GLY A 1 91 ? -9.666 1.322 17.906 1.00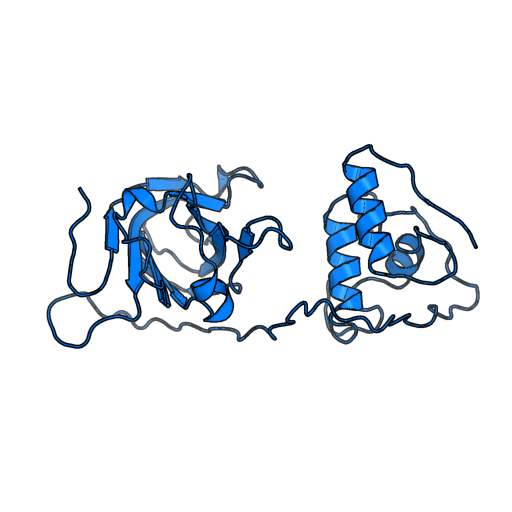 88.50 91 GLY A CA 1
ATOM 683 C C . GLY A 1 91 ? -9.388 2.223 16.707 1.00 88.50 91 GLY A C 1
ATOM 684 O O . GLY A 1 91 ? -10.107 2.205 15.711 1.00 88.50 91 GLY A O 1
ATOM 685 N N . THR A 1 92 ? -8.316 3.008 16.812 1.00 93.12 92 THR A N 1
ATOM 686 C CA . THR A 1 92 ? -7.851 3.911 15.752 1.00 93.12 92 THR A CA 1
ATOM 687 C C . THR A 1 92 ? -6.506 3.431 15.223 1.00 93.12 92 THR A C 1
ATOM 689 O O . THR A 1 92 ? -5.541 3.327 15.984 1.00 93.12 92 THR A O 1
ATOM 692 N N . ILE A 1 93 ? -6.422 3.184 13.919 1.00 89.94 93 ILE A N 1
ATOM 693 C CA . ILE A 1 93 ? -5.170 2.926 13.202 1.00 89.94 93 ILE A CA 1
ATOM 694 C C . ILE A 1 93 ? -4.701 4.258 12.612 1.00 89.94 93 ILE A C 1
ATOM 696 O O . ILE A 1 93 ? -5.490 4.977 12.004 1.00 89.94 93 ILE A O 1
ATOM 700 N N . THR A 1 94 ? -3.439 4.630 12.841 1.00 89.19 94 THR A N 1
ATOM 701 C CA . THR A 1 94 ? -2.917 5.965 12.492 1.00 89.19 94 THR A CA 1
ATOM 702 C C . THR A 1 94 ? -1.684 5.869 11.602 1.00 89.19 94 THR A C 1
ATOM 704 O O . THR A 1 94 ? -0.655 5.347 12.028 1.00 89.19 94 THR A O 1
ATOM 707 N N . TRP A 1 95 ? -1.759 6.454 10.406 1.00 89.56 95 TRP A N 1
ATOM 708 C CA . TRP A 1 95 ? -0.608 6.694 9.540 1.00 89.56 95 TRP A CA 1
ATOM 709 C C . TRP A 1 95 ? -0.176 8.155 9.635 1.00 89.56 95 TRP A C 1
ATOM 711 O O . TRP A 1 95 ? -0.937 9.066 9.318 1.00 89.56 95 TRP A O 1
ATOM 721 N N . LYS A 1 96 ? 1.067 8.383 10.063 1.00 86.38 96 LYS A N 1
ATOM 722 C CA . LYS A 1 96 ? 1.707 9.700 9.979 1.00 86.38 96 LYS A CA 1
ATOM 723 C C . LYS A 1 96 ? 2.305 9.838 8.590 1.00 86.38 96 LYS A C 1
ATOM 725 O O . LYS A 1 96 ? 3.185 9.056 8.236 1.00 86.38 96 LYS A O 1
ATOM 730 N N . VAL A 1 97 ? 1.802 10.792 7.814 1.00 83.94 97 VAL A N 1
ATOM 731 C CA . VAL A 1 97 ? 2.157 10.949 6.403 1.00 83.94 97 VAL A CA 1
ATOM 732 C C . VAL A 1 97 ? 3.573 11.535 6.308 1.00 83.94 97 VAL A C 1
ATOM 734 O O . VAL A 1 97 ? 3.807 12.623 6.843 1.00 83.94 97 VAL A O 1
ATOM 737 N N . PRO A 1 98 ? 4.528 10.851 5.651 1.00 80.44 98 PRO A N 1
ATOM 738 C CA . PRO A 1 98 ? 5.859 11.394 5.382 1.00 80.44 98 PRO A CA 1
ATOM 739 C C . PRO A 1 98 ? 5.794 12.724 4.611 1.00 80.44 98 PRO A C 1
ATOM 741 O O . PRO A 1 98 ? 4.905 12.922 3.785 1.00 80.44 98 PRO A O 1
ATOM 744 N N . SER A 1 99 ? 6.699 13.669 4.890 1.00 81.44 99 SER A N 1
ATOM 745 C CA . SER A 1 99 ? 6.616 15.046 4.361 1.00 81.44 99 SER A CA 1
ATOM 746 C C . SER A 1 99 ? 6.821 15.152 2.847 1.00 81.44 99 SER A C 1
ATOM 748 O O . SER A 1 99 ? 6.291 16.063 2.215 1.00 81.44 99 SER A O 1
ATOM 750 N N . ASP A 1 100 ? 7.588 14.224 2.283 1.00 81.12 100 ASP A N 1
ATOM 751 C CA . ASP A 1 100 ? 7.748 13.990 0.851 1.00 81.12 100 ASP A CA 1
ATOM 752 C C . ASP A 1 100 ? 6.419 13.542 0.230 1.00 81.12 100 ASP A C 1
ATOM 754 O O . ASP A 1 100 ? 5.884 14.269 -0.607 1.00 81.12 100 ASP A O 1
ATOM 758 N N . ILE A 1 101 ? 5.813 12.451 0.718 1.00 84.44 101 ILE A N 1
ATOM 759 C CA . ILE A 1 101 ? 4.501 11.968 0.244 1.00 84.44 101 ILE A CA 1
ATOM 760 C C . ILE A 1 101 ? 3.432 13.064 0.396 1.00 84.44 101 ILE A C 1
ATOM 762 O O . ILE A 1 101 ? 2.762 13.413 -0.571 1.00 84.44 101 ILE A O 1
ATOM 766 N N . SER A 1 102 ? 3.334 13.675 1.581 1.00 86.38 102 SER A N 1
ATOM 767 C CA . SER A 1 102 ? 2.425 14.785 1.919 1.00 86.38 102 SER A CA 1
ATOM 768 C C . SER A 1 102 ? 2.518 15.973 0.952 1.00 86.38 102 SER A C 1
ATOM 770 O O . SER A 1 102 ? 1.537 16.684 0.738 1.00 86.38 102 SER A O 1
ATOM 772 N N . SER A 1 103 ? 3.689 16.200 0.346 1.00 86.25 103 SER A N 1
ATOM 773 C CA . SER A 1 103 ? 3.900 17.289 -0.612 1.00 86.25 103 SER A CA 1
ATOM 774 C C . SER A 1 103 ? 3.403 17.000 -2.033 1.00 86.25 103 SER A C 1
ATOM 776 O O . SER A 1 103 ? 3.254 17.954 -2.794 1.00 86.25 103 SER A O 1
ATOM 778 N N . ILE A 1 104 ? 3.130 15.731 -2.369 1.00 85.06 104 ILE A N 1
ATOM 779 C CA . ILE A 1 104 ? 2.756 15.279 -3.721 1.00 85.06 104 ILE A CA 1
ATOM 780 C C . ILE A 1 104 ? 1.385 14.589 -3.810 1.00 85.06 104 ILE A C 1
ATOM 782 O O . ILE A 1 104 ? 1.018 14.187 -4.914 1.00 85.06 104 ILE A O 1
ATOM 786 N N . ILE A 1 105 ? 0.630 14.437 -2.712 1.00 88.00 105 ILE A N 1
ATOM 787 C CA . ILE A 1 105 ? -0.712 13.814 -2.723 1.00 88.00 105 ILE A CA 1
ATOM 788 C C . ILE A 1 105 ? -1.614 14.471 -3.777 1.00 88.00 105 ILE A C 1
ATOM 790 O O . ILE A 1 105 ? -1.731 15.693 -3.842 1.00 88.00 105 ILE A O 1
ATOM 794 N N . GLN A 1 106 ? -2.282 13.640 -4.574 1.00 86.31 106 GLN A N 1
ATOM 795 C CA . GLN A 1 106 ? -3.326 14.052 -5.501 1.00 86.31 106 GLN A CA 1
ATOM 796 C C . GLN A 1 106 ? -4.687 13.941 -4.806 1.00 86.31 106 GLN A C 1
ATOM 798 O O . GLN A 1 106 ? -5.181 12.836 -4.595 1.00 86.31 106 GLN A O 1
ATOM 803 N N . THR A 1 107 ? -5.289 15.080 -4.459 1.00 81.00 107 THR A N 1
ATOM 804 C CA . THR A 1 107 ? -6.643 15.161 -3.878 1.00 81.00 107 THR A CA 1
ATOM 805 C C . THR A 1 107 ? -7.737 15.458 -4.910 1.00 81.00 107 THR A C 1
ATOM 807 O O . THR A 1 107 ? -8.918 15.394 -4.579 1.00 81.00 107 THR A O 1
ATOM 810 N N . GLU A 1 108 ? -7.367 15.765 -6.156 1.00 78.69 108 GLU A N 1
ATOM 811 C CA . GLU A 1 108 ? -8.283 16.043 -7.266 1.00 78.69 108 GLU A CA 1
ATOM 812 C C . GLU A 1 108 ? -8.365 14.874 -8.270 1.00 78.69 108 GLU A C 1
ATOM 814 O O . GLU A 1 108 ? -7.656 13.876 -8.154 1.00 78.69 108 GLU A O 1
ATOM 819 N N . TYR A 1 109 ? -9.212 15.014 -9.299 1.00 79.81 109 TYR A N 1
ATOM 820 C CA . TYR A 1 109 ? -9.283 14.127 -10.476 1.00 79.81 109 TYR A CA 1
ATOM 821 C C . TYR A 1 109 ? -9.489 12.631 -10.158 1.00 79.81 109 TYR A C 1
ATOM 823 O O . TYR A 1 109 ? -8.988 11.770 -10.880 1.00 79.81 109 TYR A O 1
ATOM 831 N N . GLY A 1 110 ? -10.229 12.320 -9.088 1.00 76.31 110 GLY A N 1
ATOM 832 C CA . GLY A 1 110 ? -10.470 10.945 -8.635 1.00 76.31 110 GLY A CA 1
ATOM 833 C C . GLY A 1 110 ? -9.357 10.352 -7.761 1.00 76.31 110 GLY A C 1
ATOM 834 O O . GLY A 1 110 ? -9.299 9.136 -7.609 1.00 76.31 110 GLY A O 1
ATOM 835 N N . GLY A 1 111 ? -8.469 11.178 -7.197 1.00 80.06 111 GLY A N 1
ATOM 836 C CA . GLY A 1 111 ? -7.451 10.725 -6.248 1.00 80.06 111 GLY A CA 1
ATOM 837 C C . GLY A 1 111 ? -8.042 10.102 -4.975 1.00 80.06 111 GLY A C 1
ATOM 838 O O . GLY A 1 111 ? -9.009 10.613 -4.403 1.00 80.06 111 GLY A O 1
ATOM 839 N N . GLU A 1 112 ? -7.431 9.015 -4.503 1.00 85.81 112 GLU A N 1
ATOM 840 C CA . GLU A 1 112 ? -7.897 8.224 -3.358 1.00 85.81 112 GLU A CA 1
ATOM 841 C C . GLU A 1 112 ? -6.851 8.116 -2.239 1.00 85.81 112 GLU A C 1
ATOM 843 O O . GLU A 1 112 ? -5.644 8.022 -2.485 1.00 85.81 112 GLU A O 1
ATOM 848 N N . ILE A 1 113 ? -7.340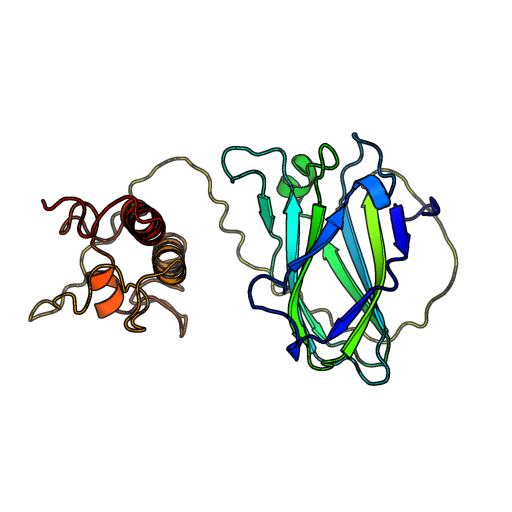 7.998 -1.000 1.00 92.25 113 ILE A N 1
ATOM 849 C CA . ILE A 1 113 ? -6.626 7.339 0.100 1.00 92.25 113 ILE A CA 1
ATOM 850 C C . ILE A 1 113 ? -7.100 5.883 0.176 1.00 92.25 113 ILE A C 1
ATOM 852 O O . ILE A 1 113 ? -8.302 5.619 0.169 1.00 92.25 113 ILE A O 1
ATOM 856 N N . LYS A 1 114 ? -6.177 4.922 0.277 1.00 91.81 114 LYS A N 1
ATOM 857 C CA . LYS A 1 114 ? -6.494 3.498 0.461 1.00 91.81 114 LYS A CA 1
ATOM 858 C C . LYS A 1 114 ? -5.947 2.973 1.782 1.00 91.81 114 LYS A C 1
ATOM 860 O O . LYS A 1 114 ? -4.789 3.209 2.127 1.00 91.81 114 LYS A O 1
ATOM 865 N N . PHE A 1 115 ? -6.793 2.237 2.491 1.00 93.44 115 PHE A N 1
ATOM 866 C CA . PHE A 1 115 ? -6.486 1.520 3.723 1.00 93.44 115 PHE A CA 1
ATOM 867 C C . PHE A 1 115 ? -6.310 0.030 3.400 1.00 93.44 115 PHE A C 1
ATOM 869 O O . PHE A 1 115 ? -7.276 -0.657 3.067 1.00 93.44 115 PHE A O 1
ATOM 876 N N . GLY A 1 116 ? -5.065 -0.441 3.433 1.00 90.94 116 GLY A N 1
ATOM 877 C CA . GLY A 1 116 ? -4.667 -1.805 3.089 1.00 90.94 116 GLY A CA 1
ATOM 878 C C . GLY A 1 116 ? -4.647 -2.733 4.291 1.00 90.94 116 GLY A C 1
ATOM 879 O O . GLY A 1 116 ? -4.002 -2.411 5.286 1.00 90.94 116 GLY A O 1
ATOM 880 N N . VAL A 1 117 ? -5.295 -3.893 4.191 1.00 90.25 117 VAL A N 1
ATOM 881 C CA . VAL A 1 117 ? -5.371 -4.888 5.273 1.00 90.25 117 VAL A CA 1
ATOM 882 C C . VAL A 1 117 ? -4.671 -6.176 4.843 1.00 90.25 117 VAL A C 1
ATOM 884 O O . VAL A 1 117 ? -5.212 -6.960 4.067 1.00 90.25 117 VAL A O 1
ATOM 887 N N . TRP A 1 118 ? -3.458 -6.396 5.354 1.00 85.31 118 TRP A N 1
ATOM 888 C CA . TRP A 1 118 ? -2.651 -7.594 5.080 1.00 85.31 118 TRP A CA 1
ATOM 889 C C . TRP A 1 118 ? -2.895 -8.717 6.095 1.00 85.31 118 TRP A C 1
ATOM 891 O O . TRP A 1 118 ? -2.665 -9.883 5.793 1.00 85.31 118 TRP A O 1
ATOM 901 N N . TRP A 1 119 ? -3.350 -8.368 7.299 1.00 84.62 119 TRP A N 1
ATOM 902 C CA . TRP A 1 119 ? -3.837 -9.301 8.312 1.00 84.62 119 TRP A CA 1
ATOM 903 C C . TRP A 1 119 ? -4.722 -8.569 9.322 1.00 84.62 119 TRP A C 1
ATOM 905 O O . TRP A 1 119 ? -4.414 -7.440 9.713 1.00 84.62 119 TRP A O 1
ATOM 915 N N . ILE A 1 120 ? -5.763 -9.229 9.825 1.00 89.00 120 ILE A N 1
ATOM 916 C CA . ILE A 1 120 ? -6.476 -8.791 11.027 1.00 89.00 120 ILE A CA 1
ATOM 917 C C . ILE A 1 120 ? -7.018 -10.004 11.798 1.00 89.00 120 ILE A C 1
ATOM 919 O O . ILE A 1 120 ? -7.575 -10.917 11.195 1.00 89.00 120 ILE A O 1
ATOM 923 N N . ASP A 1 121 ? -6.840 -10.032 13.124 1.00 86.75 121 ASP A N 1
ATOM 924 C CA . ASP A 1 121 ? -7.285 -11.159 13.964 1.00 86.75 121 ASP A CA 1
ATOM 925 C C . ASP A 1 121 ? -8.824 -11.262 14.024 1.00 86.75 121 ASP A C 1
ATOM 927 O O . ASP A 1 121 ? -9.367 -12.365 14.116 1.00 86.75 121 ASP A O 1
ATOM 931 N N . CYS A 1 122 ? -9.546 -10.134 13.958 1.00 87.38 122 CYS A N 1
ATOM 932 C CA . CYS A 1 122 ? -10.995 -10.128 13.759 1.00 87.38 122 CYS A CA 1
ATOM 933 C C . CYS A 1 122 ? -11.354 -10.084 12.263 1.00 87.38 122 CYS A C 1
ATOM 935 O O . CYS A 1 122 ? -11.281 -9.039 11.619 1.00 87.38 122 CYS A O 1
ATOM 937 N N . ASP A 1 123 ? -11.814 -11.212 11.721 1.00 89.50 123 ASP A N 1
ATOM 938 C CA . ASP A 1 123 ? -12.250 -11.324 10.320 1.00 89.50 123 ASP A CA 1
ATOM 939 C C . ASP A 1 123 ? -13.297 -10.263 9.922 1.00 89.50 123 ASP A C 1
ATOM 941 O O . ASP A 1 123 ? -13.197 -9.659 8.855 1.00 89.50 123 ASP A O 1
ATOM 945 N N . GLN A 1 124 ? -14.269 -9.984 10.798 1.00 92.12 124 GLN A N 1
ATOM 946 C CA . GLN A 1 124 ? -15.338 -9.012 10.547 1.00 92.12 124 GLN A CA 1
ATOM 947 C C . GLN A 1 124 ? -15.175 -7.743 11.383 1.00 92.12 124 GLN A C 1
ATOM 949 O O . GLN A 1 124 ? -15.232 -7.778 12.616 1.00 92.12 124 GLN A O 1
ATOM 954 N N . PHE A 1 125 ? -15.072 -6.606 10.697 1.00 94.81 125 PHE A N 1
ATOM 955 C CA . PHE A 1 125 ? -15.007 -5.277 11.302 1.00 94.81 125 PHE A CA 1
ATOM 956 C C . PHE A 1 125 ? -15.781 -4.243 10.467 1.00 94.81 125 PHE A C 1
ATOM 958 O O . PHE A 1 125 ? -16.265 -4.510 9.366 1.00 94.81 125 PHE A O 1
ATOM 965 N N . THR A 1 126 ? -15.961 -3.045 11.014 1.00 92.94 126 THR A N 1
ATOM 966 C CA . THR A 1 126 ? -16.558 -1.889 10.335 1.00 92.94 126 THR A CA 1
ATOM 967 C C . THR A 1 126 ? -15.562 -0.738 10.379 1.00 92.94 126 THR A C 1
ATOM 969 O O . THR A 1 126 ? -15.030 -0.434 11.441 1.00 92.94 126 THR A O 1
ATOM 972 N N . ILE A 1 127 ? -15.308 -0.094 9.240 1.00 94.88 127 ILE A N 1
ATOM 973 C CA . ILE A 1 127 ? -14.620 1.197 9.174 1.00 94.88 127 ILE A CA 1
ATOM 974 C C . ILE A 1 127 ? -15.668 2.269 9.455 1.00 94.88 127 ILE A C 1
ATOM 976 O O . ILE A 1 127 ? -16.443 2.647 8.573 1.00 94.88 127 ILE A O 1
ATOM 980 N N . ASP A 1 128 ? -15.725 2.729 10.701 1.00 87.44 128 ASP A N 1
ATOM 981 C CA . ASP A 1 128 ? -16.726 3.692 11.159 1.00 87.44 128 ASP A CA 1
ATOM 982 C C . ASP A 1 128 ? -16.472 5.063 10.519 1.00 87.44 128 ASP A C 1
ATOM 984 O O . ASP A 1 128 ? -17.386 5.719 10.010 1.00 87.44 128 ASP A O 1
ATOM 988 N N . SER A 1 129 ? -15.205 5.491 10.516 1.00 90.12 129 SER A N 1
ATOM 989 C CA . SER A 1 129 ? -14.777 6.760 9.926 1.00 90.12 129 SER A CA 1
ATOM 990 C C . SER A 1 129 ? -13.298 6.790 9.549 1.00 90.12 129 SER A C 1
ATOM 992 O O . SER A 1 129 ? -12.476 6.085 10.134 1.00 90.12 129 SER A O 1
ATOM 994 N N . VAL A 1 130 ? -12.971 7.665 8.599 1.00 92.12 130 VAL A N 1
ATOM 995 C CA . VAL A 1 130 ? -11.603 8.046 8.235 1.00 92.12 130 VAL A CA 1
ATOM 996 C C . VAL A 1 130 ? -11.458 9.555 8.443 1.00 92.12 130 VAL A C 1
ATOM 998 O O . VAL A 1 130 ? -12.347 10.315 8.055 1.00 92.12 130 VAL A O 1
ATOM 1001 N N . THR A 1 131 ? -10.353 9.996 9.040 1.00 90.00 131 THR A N 1
ATOM 1002 C CA . THR A 1 131 ? -10.049 11.407 9.319 1.00 90.00 131 THR A CA 1
ATOM 1003 C C . THR A 1 131 ? -8.693 11.789 8.730 1.00 90.00 131 THR A C 1
ATOM 1005 O O . THR A 1 131 ? -7.695 11.116 8.983 1.00 90.00 131 THR A O 1
ATOM 1008 N N . LEU A 1 132 ? -8.654 12.893 7.983 1.00 90.31 132 LEU A N 1
ATOM 1009 C CA . LEU A 1 132 ? -7.451 13.510 7.423 1.00 90.31 132 LEU A CA 1
ATOM 1010 C C . LEU A 1 132 ? -7.113 14.767 8.232 1.00 90.31 132 LEU A C 1
ATOM 1012 O O . LEU A 1 132 ? -7.905 15.711 8.266 1.00 90.31 132 LEU A O 1
ATOM 1016 N N . LYS A 1 133 ? -5.942 14.801 8.870 1.00 88.44 133 LYS A N 1
ATOM 1017 C CA . LYS A 1 133 ? -5.437 15.984 9.582 1.00 88.44 133 LYS A CA 1
ATOM 1018 C C . LYS A 1 133 ? -4.459 16.748 8.712 1.00 88.44 133 LYS A C 1
ATOM 1020 O O . LYS A 1 133 ? -3.693 16.137 7.968 1.00 88.44 133 LYS A O 1
ATOM 1025 N N . THR A 1 134 ? -4.452 18.068 8.841 1.00 85.56 134 THR A N 1
ATOM 1026 C CA . THR A 1 134 ? -3.646 18.963 8.009 1.00 85.56 134 THR A CA 1
ATOM 1027 C C . THR A 1 134 ? -2.766 19.870 8.869 1.00 85.56 134 THR A C 1
ATOM 1029 O O . THR A 1 134 ? -3.085 20.188 10.015 1.00 85.56 134 THR A O 1
ATOM 1032 N N . GLY A 1 135 ? -1.598 20.255 8.351 1.00 64.19 135 GLY A N 1
ATOM 1033 C CA . GLY A 1 135 ? -0.563 20.974 9.114 1.00 64.19 135 GLY A CA 1
ATOM 1034 C C . GLY A 1 135 ? -0.822 22.471 9.347 1.00 64.19 135 GLY A C 1
ATOM 1035 O O . GLY A 1 135 ? 0.118 23.249 9.208 1.00 64.19 135 GLY A O 1
ATOM 1036 N N . GLY A 1 136 ? -2.071 22.887 9.609 1.00 50.59 136 GLY A N 1
ATOM 1037 C CA . GLY A 1 136 ? -2.540 24.251 9.305 1.00 50.59 136 GLY A CA 1
ATOM 1038 C C . GLY A 1 136 ? -3.222 25.090 10.399 1.00 50.59 136 GLY A C 1
ATOM 1039 O O . GLY A 1 136 ? -3.591 26.220 10.095 1.00 50.59 136 GLY A O 1
ATOM 1040 N N . SER A 1 137 ? -3.411 24.619 11.641 1.00 34.56 137 SER A N 1
ATOM 1041 C CA . SER A 1 137 ? -3.940 25.467 12.735 1.00 34.56 137 SER A CA 1
ATOM 1042 C C . SER A 1 137 ? -3.580 24.948 14.136 1.00 34.56 137 SER A C 1
ATOM 1044 O O . SER A 1 137 ? -3.128 23.813 14.287 1.00 34.56 137 SER A O 1
ATOM 1046 N N . SER A 1 138 ? -3.759 25.777 15.172 1.00 33.53 138 SER A N 1
ATOM 1047 C CA . SER A 1 138 ? -3.286 25.511 16.538 1.00 33.53 138 SER A CA 1
ATOM 1048 C C . SER A 1 138 ? -4.313 25.811 17.644 1.00 33.53 138 SER A C 1
ATOM 1050 O O . SER A 1 138 ? -4.600 26.977 17.909 1.00 33.53 138 SER A O 1
ATOM 1052 N N . THR A 1 139 ? -4.686 24.765 18.403 1.00 35.19 139 THR A N 1
ATOM 1053 C CA . THR A 1 139 ? -5.231 24.769 19.793 1.00 35.19 139 THR A CA 1
ATOM 1054 C C . THR A 1 139 ? -6.629 25.384 20.061 1.00 35.19 139 THR A C 1
ATOM 1056 O O . THR A 1 139 ? -7.010 26.336 19.390 1.00 35.19 139 THR A O 1
ATOM 1059 N N . PRO A 1 140 ? -7.343 24.989 21.150 1.00 47.06 140 PRO A N 1
ATOM 1060 C CA . PRO A 1 140 ? -7.383 23.667 21.815 1.00 47.06 140 PRO A CA 1
ATOM 1061 C C . PRO A 1 140 ? -8.778 23.198 22.337 1.00 47.06 140 PRO A C 1
ATOM 1063 O O . PRO A 1 140 ? -9.585 24.006 22.791 1.00 47.06 140 PRO A O 1
ATOM 1066 N N . SER A 1 141 ? -8.937 21.871 22.527 1.00 32.66 141 SER A N 1
ATOM 1067 C CA . SER A 1 141 ? -9.948 21.214 23.410 1.00 32.66 141 SER A CA 1
ATOM 1068 C C . SER A 1 141 ? -11.424 21.277 22.919 1.00 32.66 141 SER A C 1
ATOM 1070 O O . SER A 1 141 ? -11.771 22.184 22.180 1.00 32.66 141 SER A O 1
ATOM 1072 N N . VAL A 1 142 ? -12.392 20.407 23.267 1.00 28.25 142 VAL A N 1
ATOM 1073 C CA . VAL A 1 142 ? -12.505 19.129 24.031 1.00 28.25 142 VAL A CA 1
ATOM 1074 C C . VAL A 1 142 ? -13.918 18.551 23.694 1.00 28.25 142 VAL A C 1
ATOM 1076 O O . VAL A 1 142 ? -14.765 19.336 23.282 1.00 28.25 142 VAL A O 1
ATOM 1079 N N . LYS A 1 143 ? -14.354 17.277 23.777 1.00 28.17 143 LYS A N 1
ATOM 1080 C CA . LYS A 1 143 ? -14.058 16.004 24.500 1.00 28.17 143 LYS A CA 1
ATOM 1081 C C . LYS A 1 143 ? -14.813 14.857 23.736 1.00 28.17 143 LYS A C 1
ATOM 1083 O O . LYS A 1 143 ? -15.607 15.189 22.868 1.00 28.17 143 LYS A O 1
ATOM 1088 N N . THR A 1 144 ? -14.766 13.531 23.968 1.00 24.53 144 THR A N 1
ATOM 1089 C CA . THR A 1 144 ? -14.103 12.592 24.912 1.00 24.53 144 THR A CA 1
ATOM 1090 C C . THR A 1 144 ? -13.993 11.212 24.230 1.00 24.53 144 THR A C 1
ATOM 1092 O O . THR A 1 144 ? -14.962 10.814 23.590 1.00 24.53 144 THR A O 1
ATOM 1095 N N . THR A 1 145 ? -12.941 10.423 24.492 1.00 25.22 145 THR A N 1
ATOM 1096 C CA . THR A 1 145 ? -12.919 8.959 24.243 1.00 25.22 145 THR A CA 1
ATOM 1097 C C . THR A 1 145 ? -12.139 8.251 25.359 1.00 25.22 145 THR A C 1
ATOM 1099 O O . THR A 1 145 ? -11.213 8.835 25.922 1.00 25.22 145 THR A O 1
ATOM 1102 N N . THR A 1 146 ? -12.509 7.017 25.712 1.00 24.39 146 THR A N 1
ATOM 1103 C CA . THR A 1 146 ? -11.861 6.228 26.778 1.00 24.39 146 THR A CA 1
ATOM 1104 C C . THR A 1 146 ? -10.454 5.775 26.377 1.00 24.39 146 THR A C 1
ATOM 1106 O O . THR A 1 146 ? -10.291 5.027 25.416 1.00 24.39 146 THR A O 1
ATOM 1109 N N . THR A 1 147 ? -9.433 6.180 27.136 1.00 24.66 147 THR A N 1
ATOM 1110 C CA . THR A 1 147 ? -8.028 5.842 26.854 1.00 24.66 147 THR A CA 1
ATOM 1111 C C . THR A 1 147 ? -7.674 4.412 27.279 1.00 24.66 147 THR A C 1
ATOM 1113 O O . THR A 1 147 ? -7.114 4.188 28.353 1.00 24.66 147 THR A O 1
ATOM 1116 N N . THR A 1 148 ? -7.944 3.430 26.419 1.00 30.56 148 THR A N 1
ATOM 1117 C CA . THR A 1 148 ? -7.311 2.105 26.529 1.00 30.56 148 THR A CA 1
ATOM 1118 C C . THR A 1 148 ? -5.806 2.227 26.263 1.00 30.56 148 THR A C 1
ATOM 1120 O O . THR A 1 148 ? -5.375 2.986 25.394 1.00 30.56 148 THR A O 1
ATOM 1123 N N . LYS A 1 149 ? -4.977 1.478 27.002 1.00 27.94 149 LYS A N 1
ATOM 1124 C CA . LYS A 1 149 ? -3.512 1.487 26.855 1.00 27.94 149 LYS A CA 1
ATOM 1125 C C . LYS A 1 149 ? -3.079 0.774 25.563 1.00 27.94 149 LYS A C 1
ATOM 1127 O O . LYS A 1 149 ? -2.802 -0.424 25.578 1.00 27.94 149 LYS A O 1
ATOM 1132 N N . VAL A 1 150 ? -3.021 1.515 24.457 1.00 34.41 150 VAL A N 1
ATOM 1133 C CA . VAL A 1 150 ? -2.476 1.043 23.173 1.00 34.41 150 VAL A CA 1
ATOM 1134 C C . VAL A 1 150 ? -0.944 1.036 23.224 1.00 34.41 150 VAL A C 1
ATOM 1136 O O . VAL A 1 150 ? -0.331 2.015 23.648 1.00 34.41 150 VAL A O 1
ATOM 1139 N N . THR A 1 151 ? -0.325 -0.048 22.753 1.00 28.86 151 THR A N 1
ATOM 1140 C CA . THR A 1 151 ? 1.130 -0.143 22.546 1.00 28.86 151 THR A CA 1
ATOM 1141 C C . THR A 1 151 ? 1.414 -0.121 21.045 1.00 28.86 151 THR A C 1
ATOM 1143 O O . THR A 1 151 ? 1.445 -1.165 20.395 1.00 28.86 151 THR A O 1
ATOM 1146 N N . THR A 1 152 ? 1.586 1.072 20.477 1.00 31.11 152 THR A N 1
ATOM 1147 C CA . THR A 1 152 ? 1.895 1.236 19.048 1.00 31.11 152 THR A CA 1
ATOM 1148 C C . THR A 1 152 ? 3.394 1.072 18.810 1.00 31.11 152 THR A C 1
ATOM 1150 O O . THR A 1 152 ? 4.162 2.024 18.949 1.00 31.11 152 THR A O 1
ATOM 1153 N N . THR A 1 153 ? 3.824 -0.132 18.434 1.00 28.45 153 THR A N 1
ATOM 1154 C CA . THR A 1 153 ? 5.206 -0.379 17.998 1.00 28.45 153 THR A CA 1
ATOM 1155 C C . THR A 1 153 ? 5.368 0.057 16.544 1.00 28.45 153 THR A C 1
ATOM 1157 O O . THR A 1 153 ? 5.254 -0.749 15.624 1.00 28.45 153 THR A O 1
ATOM 1160 N N . THR A 1 154 ? 5.641 1.344 16.319 1.00 28.89 154 THR A N 1
ATOM 1161 C CA . THR A 1 154 ? 6.057 1.830 14.996 1.00 28.89 154 THR A CA 1
ATOM 1162 C C . THR A 1 154 ? 7.467 1.319 14.698 1.00 28.89 154 THR A C 1
ATOM 1164 O O . THR A 1 154 ? 8.460 1.980 15.010 1.00 28.89 154 THR A O 1
ATOM 1167 N N . THR A 1 155 ? 7.561 0.123 14.112 1.00 27.50 155 THR A N 1
ATOM 1168 C CA . THR A 1 155 ? 8.812 -0.426 13.582 1.00 27.50 155 THR A CA 1
ATOM 1169 C C . THR A 1 155 ? 9.306 0.502 12.482 1.00 27.50 155 THR A C 1
ATOM 1171 O O . THR A 1 155 ? 8.794 0.489 11.367 1.00 27.50 155 THR A O 1
ATOM 1174 N N . LYS A 1 156 ? 10.276 1.358 12.813 1.00 28.75 156 LYS A N 1
ATOM 1175 C CA . LYS A 1 156 ? 10.792 2.377 11.901 1.00 28.75 156 LYS A CA 1
ATOM 1176 C C . LYS A 1 156 ? 11.522 1.696 10.742 1.00 28.75 156 LYS A C 1
ATOM 1178 O O . LYS A 1 156 ? 12.691 1.330 10.877 1.00 28.75 156 LYS A O 1
ATOM 1183 N N . LYS A 1 157 ? 10.822 1.510 9.620 1.00 30.47 157 LYS A N 1
ATOM 1184 C CA . LYS A 1 157 ? 11.399 1.016 8.369 1.00 30.47 157 LYS A CA 1
ATOM 1185 C C . LYS A 1 157 ? 12.578 1.916 8.001 1.00 30.47 157 LYS A C 1
ATOM 1187 O O . LYS A 1 157 ? 12.515 3.137 8.155 1.00 30.47 157 LYS A O 1
ATOM 1192 N N . VAL A 1 158 ? 13.666 1.322 7.517 1.00 26.31 158 VAL A N 1
ATOM 1193 C CA . VAL A 1 158 ? 14.710 2.109 6.858 1.00 26.31 158 VAL A CA 1
ATOM 1194 C C . VAL A 1 158 ? 14.102 2.626 5.560 1.00 26.31 158 VAL A C 1
ATOM 1196 O O . VAL A 1 158 ? 13.766 1.839 4.677 1.00 26.31 158 VAL A O 1
ATOM 1199 N N . THR A 1 159 ? 13.911 3.941 5.474 1.00 24.14 159 THR A N 1
ATOM 1200 C CA . THR A 1 159 ? 13.416 4.607 4.270 1.00 24.14 159 THR A CA 1
ATOM 1201 C C . THR A 1 159 ? 14.483 4.517 3.183 1.00 24.14 159 THR A C 1
ATOM 1203 O O . THR A 1 159 ? 15.354 5.378 3.081 1.00 24.14 159 THR A O 1
ATOM 1206 N N . THR A 1 160 ? 14.441 3.458 2.375 1.00 27.70 160 THR A N 1
ATOM 1207 C CA . THR A 1 160 ? 15.239 3.376 1.149 1.00 27.70 160 THR A CA 1
ATOM 1208 C C . THR A 1 160 ? 14.626 4.310 0.112 1.00 27.70 160 THR A C 1
ATOM 1210 O O . THR A 1 160 ? 13.796 3.903 -0.698 1.00 27.70 160 THR A O 1
ATOM 1213 N N . THR A 1 161 ? 14.997 5.588 0.175 1.00 26.19 161 THR A N 1
ATOM 1214 C CA . THR A 1 161 ? 14.610 6.592 -0.817 1.00 26.19 161 THR A CA 1
ATOM 1215 C C . THR A 1 161 ? 15.182 6.202 -2.179 1.00 26.19 161 THR A C 1
ATOM 1217 O O . THR A 1 161 ? 16.399 6.188 -2.365 1.00 26.19 161 THR A O 1
ATOM 1220 N N . THR A 1 162 ? 14.309 5.901 -3.139 1.00 28.97 162 THR A N 1
ATOM 1221 C CA . THR A 1 162 ? 14.656 5.613 -4.538 1.00 28.97 162 THR A CA 1
ATOM 1222 C C . THR A 1 162 ? 15.028 6.893 -5.288 1.00 28.97 162 THR A C 1
ATOM 1224 O O . THR A 1 162 ? 14.346 7.336 -6.208 1.00 28.97 162 THR A O 1
ATOM 1227 N N . THR A 1 163 ? 16.149 7.502 -4.899 1.00 25.73 163 THR A N 1
ATOM 1228 C CA . THR A 1 163 ? 16.759 8.604 -5.647 1.00 25.73 163 THR A CA 1
ATOM 1229 C C . THR A 1 163 ? 17.281 8.071 -6.980 1.00 25.73 163 THR A C 1
ATOM 1231 O O . THR A 1 163 ? 18.270 7.340 -7.014 1.00 25.73 163 THR A O 1
ATOM 1234 N N . THR A 1 164 ? 16.653 8.455 -8.091 1.00 34.56 164 THR A N 1
ATOM 1235 C CA . THR A 1 164 ? 17.086 8.125 -9.460 1.00 34.56 164 THR A CA 1
ATOM 1236 C C . THR A 1 164 ? 18.311 8.939 -9.895 1.00 34.56 164 THR A C 1
ATOM 1238 O O . THR A 1 164 ? 18.283 9.706 -10.854 1.00 34.56 164 THR A O 1
ATOM 1241 N N . THR A 1 165 ? 19.431 8.703 -9.212 1.00 29.89 165 THR A N 1
ATOM 1242 C CA . THR A 1 165 ? 20.777 9.072 -9.663 1.00 29.89 165 THR A CA 1
ATOM 1243 C C . THR A 1 165 ? 21.610 7.798 -9.701 1.00 29.89 165 THR A C 1
ATOM 1245 O O . THR A 1 165 ? 21.812 7.170 -8.664 1.00 29.89 165 THR A O 1
ATOM 1248 N N . ALA A 1 166 ? 22.089 7.399 -10.882 1.00 38.19 166 ALA A N 1
ATOM 1249 C CA . ALA A 1 166 ? 22.892 6.185 -11.021 1.00 38.19 166 ALA A CA 1
ATOM 1250 C C . ALA A 1 166 ? 24.173 6.269 -10.170 1.00 38.19 166 ALA A C 1
ATOM 1252 O O . ALA A 1 166 ? 24.915 7.251 -10.238 1.00 38.19 166 ALA A O 1
ATOM 1253 N N . PRO A 1 167 ? 24.460 5.203 -9.417 1.00 34.00 167 PRO A N 1
ATOM 1254 C CA . PRO A 1 167 ? 25.557 4.327 -9.810 1.00 34.00 167 PRO A CA 1
ATOM 1255 C C . PRO A 1 167 ? 25.044 2.980 -10.327 1.00 34.00 167 PRO A C 1
ATOM 1257 O O . PRO A 1 167 ? 24.070 2.425 -9.822 1.00 34.00 167 PRO A O 1
ATOM 1260 N N . VAL A 1 168 ? 25.746 2.419 -11.313 1.00 40.06 168 VAL A N 1
ATOM 1261 C CA . VAL A 1 168 ? 25.575 1.014 -11.701 1.00 40.06 168 VAL A CA 1
ATOM 1262 C C . VAL A 1 168 ? 26.242 0.157 -10.625 1.00 40.06 168 VAL A C 1
ATOM 1264 O O . VAL A 1 168 ? 27.460 -0.001 -10.618 1.00 40.06 168 VAL A O 1
ATOM 1267 N N . VAL A 1 169 ? 25.447 -0.361 -9.688 1.00 37.22 169 VAL A N 1
ATOM 1268 C CA . VAL A 1 169 ? 25.911 -1.307 -8.662 1.00 37.22 169 VAL A CA 1
ATOM 1269 C C . VAL A 1 169 ? 25.731 -2.729 -9.188 1.00 37.22 169 VAL A C 1
ATOM 1271 O O . VAL A 1 169 ? 24.797 -3.433 -8.818 1.00 37.22 169 VAL A O 1
ATOM 1274 N N . THR A 1 170 ? 26.633 -3.153 -10.073 1.00 38.59 170 THR A N 1
ATOM 1275 C CA . THR A 1 170 ? 26.823 -4.579 -10.370 1.00 38.59 170 THR A CA 1
ATOM 1276 C C . THR A 1 170 ? 27.392 -5.260 -9.130 1.00 38.59 170 THR A C 1
ATOM 1278 O O . THR A 1 170 ? 28.563 -5.060 -8.796 1.00 38.59 170 THR A O 1
ATOM 1281 N N . GLN A 1 171 ? 26.578 -6.064 -8.448 1.00 45.19 171 GLN A N 1
ATOM 1282 C CA . GLN A 1 171 ? 27.100 -7.049 -7.504 1.00 45.19 171 GLN A CA 1
ATOM 1283 C C . GLN A 1 171 ? 27.845 -8.137 -8.301 1.00 45.19 171 GLN A C 1
ATOM 1285 O O . GLN A 1 171 ? 27.347 -8.554 -9.349 1.00 45.19 171 GLN A O 1
ATOM 1290 N N . PRO A 1 172 ? 29.036 -8.587 -7.864 1.00 48.94 172 PRO A N 1
ATOM 1291 C CA . PRO A 1 172 ? 29.780 -9.628 -8.567 1.00 48.94 172 PRO A CA 1
ATOM 1292 C C . PRO A 1 172 ? 29.028 -10.966 -8.542 1.00 48.94 172 PRO A C 1
ATOM 1294 O O . PRO A 1 172 ? 28.214 -11.220 -7.654 1.00 48.94 172 PRO A O 1
ATOM 1297 N N . TYR A 1 173 ? 29.314 -11.830 -9.520 1.00 50.06 173 TYR A N 1
ATOM 1298 C CA . TYR A 1 173 ? 28.651 -13.129 -9.648 1.00 50.06 173 TYR A CA 1
ATOM 1299 C C . TYR A 1 173 ? 28.833 -14.017 -8.406 1.00 50.06 173 TYR A C 1
ATOM 1301 O O . TYR A 1 173 ? 29.869 -13.983 -7.736 1.00 50.06 173 TYR A O 1
ATOM 1309 N N . VAL A 1 174 ? 27.827 -14.849 -8.125 1.00 49.16 174 VAL A N 1
ATOM 1310 C CA . VAL A 1 174 ? 27.886 -15.857 -7.060 1.00 49.16 174 VAL A CA 1
ATOM 1311 C C . VAL A 1 174 ? 28.856 -16.959 -7.485 1.00 49.16 174 VAL A C 1
ATOM 1313 O O . VAL A 1 174 ? 28.507 -17.846 -8.266 1.00 49.16 174 VAL A O 1
ATOM 1316 N N . VAL A 1 175 ? 30.089 -16.893 -6.978 1.00 47.25 175 VAL A N 1
ATOM 1317 C CA . VAL A 1 175 ? 31.144 -17.867 -7.282 1.00 47.25 175 VAL A CA 1
ATOM 1318 C C . VAL A 1 175 ? 30.852 -19.194 -6.581 1.00 47.25 175 VAL A C 1
ATOM 1320 O O . VAL A 1 175 ? 31.262 -19.426 -5.446 1.00 47.25 175 VAL A O 1
ATOM 1323 N N . THR A 1 176 ? 30.135 -20.070 -7.276 1.00 47.34 176 THR A N 1
ATOM 1324 C CA . THR A 1 176 ? 30.011 -21.490 -6.934 1.00 47.34 176 THR A CA 1
ATOM 1325 C C . THR A 1 176 ? 30.925 -22.308 -7.842 1.00 47.34 176 THR A C 1
ATOM 1327 O O . THR A 1 176 ? 31.097 -21.978 -9.015 1.00 47.34 176 THR A O 1
ATOM 1330 N N . ASP A 1 177 ? 31.536 -23.358 -7.292 1.00 49.62 177 ASP A N 1
ATOM 1331 C CA . ASP A 1 177 ? 32.317 -24.345 -8.041 1.00 49.62 177 ASP A CA 1
ATOM 1332 C C . ASP A 1 177 ? 31.734 -25.745 -7.757 1.00 49.62 177 ASP A C 1
ATOM 1334 O O . ASP A 1 177 ? 31.821 -26.209 -6.614 1.00 49.62 177 ASP A O 1
ATOM 1338 N N . PRO A 1 178 ? 31.080 -26.404 -8.735 1.00 55.09 178 PRO A N 1
ATOM 1339 C CA . PRO A 1 178 ? 30.784 -25.908 -10.084 1.00 55.09 178 PRO A CA 1
ATOM 1340 C C . PRO A 1 178 ? 29.759 -24.751 -10.081 1.00 55.09 178 PRO A C 1
ATOM 1342 O O . PRO A 1 178 ? 28.957 -24.647 -9.150 1.00 55.09 178 PRO A O 1
ATOM 1345 N N . PRO A 1 179 ? 29.734 -23.901 -11.126 1.00 63.59 179 PRO A N 1
ATOM 1346 C CA . PRO A 1 179 ? 28.827 -22.758 -11.194 1.00 63.59 179 PRO A CA 1
ATOM 1347 C C . PRO A 1 179 ? 27.365 -23.193 -11.339 1.00 63.59 179 PRO A C 1
ATOM 1349 O O . PRO A 1 179 ? 27.005 -23.893 -12.294 1.00 63.59 179 PRO A O 1
ATOM 1352 N N . LEU A 1 180 ? 26.521 -22.721 -10.417 1.00 72.94 180 LEU A N 1
ATOM 1353 C CA . LEU A 1 180 ? 25.064 -22.867 -10.469 1.00 72.94 180 LEU A CA 1
ATOM 1354 C C . LEU A 1 180 ? 24.508 -22.457 -11.842 1.00 72.94 180 LEU A C 1
ATOM 1356 O O . LEU A 1 180 ? 24.910 -21.449 -12.423 1.00 72.94 180 LEU A O 1
ATOM 1360 N N . GLN A 1 181 ? 23.570 -23.253 -12.351 1.00 76.50 181 GLN A N 1
ATOM 1361 C CA . GLN A 1 181 ? 22.857 -23.005 -13.605 1.00 76.50 181 GLN A CA 1
ATOM 1362 C C . GLN A 1 181 ? 21.418 -22.580 -13.294 1.00 76.50 181 GLN A C 1
ATOM 1364 O O . GLN A 1 181 ? 20.869 -23.044 -12.295 1.00 76.50 181 GLN A O 1
ATOM 1369 N N . PRO A 1 182 ? 20.779 -21.727 -14.113 1.00 79.69 182 PRO A N 1
ATOM 1370 C CA . PRO A 1 182 ? 19.400 -21.322 -13.869 1.00 79.69 182 PRO A CA 1
ATOM 1371 C C . PRO A 1 182 ? 18.453 -22.515 -14.033 1.00 79.69 182 PRO A C 1
ATOM 1373 O O . PRO A 1 182 ? 18.522 -23.220 -15.042 1.00 79.69 182 PRO A O 1
ATOM 1376 N N . THR A 1 183 ? 17.560 -22.723 -13.066 1.00 84.62 183 THR A N 1
ATOM 1377 C CA . THR A 1 183 ? 16.478 -23.715 -13.160 1.00 84.62 183 THR A CA 1
ATOM 1378 C C . THR A 1 183 ? 15.353 -23.200 -14.052 1.00 84.62 183 THR A C 1
ATOM 1380 O O . THR A 1 183 ? 14.864 -23.931 -14.910 1.00 84.62 183 THR A O 1
ATOM 1383 N N . MET A 1 184 ? 14.990 -21.925 -13.891 1.00 87.12 184 MET A N 1
ATOM 1384 C CA . MET A 1 184 ? 13.936 -21.247 -14.642 1.00 87.12 184 MET A CA 1
ATOM 1385 C C . MET A 1 184 ? 14.292 -19.760 -14.753 1.00 87.12 184 MET A C 1
ATOM 1387 O O . MET A 1 184 ? 14.458 -19.079 -13.749 1.00 87.12 184 MET A O 1
ATOM 1391 N N . LEU A 1 185 ? 14.490 -19.249 -15.973 1.00 87.44 185 LEU A N 1
ATOM 1392 C CA . LEU A 1 185 ? 14.887 -17.849 -16.180 1.00 87.44 185 LEU A CA 1
ATOM 1393 C C . LEU A 1 185 ? 13.690 -16.922 -15.947 1.00 87.44 185 LEU A C 1
ATOM 1395 O O . LEU A 1 185 ? 12.715 -16.988 -16.691 1.00 87.44 185 LEU A O 1
ATOM 1399 N N . GLY A 1 186 ? 13.798 -16.053 -14.944 1.00 85.19 186 GLY A N 1
ATOM 1400 C CA . GLY A 1 186 ? 12.731 -15.171 -14.468 1.00 85.19 186 GLY A CA 1
ATOM 1401 C C . GLY A 1 186 ? 12.242 -15.498 -13.054 1.00 85.19 186 GLY A C 1
ATOM 1402 O O . GLY A 1 186 ? 11.843 -14.572 -12.360 1.00 85.19 186 GLY A O 1
ATOM 1403 N N . ASP A 1 187 ? 12.352 -16.758 -12.617 1.00 90.44 187 ASP A N 1
ATOM 1404 C CA . ASP A 1 187 ? 11.976 -17.242 -11.274 1.00 90.44 187 ASP A CA 1
ATOM 1405 C C . ASP A 1 187 ? 13.061 -16.859 -10.251 1.00 90.44 187 ASP A C 1
ATOM 1407 O O . ASP A 1 187 ? 13.925 -17.653 -9.869 1.00 90.44 187 ASP A O 1
ATOM 1411 N N . ALA A 1 188 ? 13.090 -15.583 -9.879 1.00 90.75 188 ALA A N 1
ATOM 1412 C CA . ALA A 1 188 ? 14.063 -15.024 -8.950 1.00 90.75 188 ALA A CA 1
ATOM 1413 C C . ALA A 1 188 ? 13.761 -15.385 -7.488 1.00 90.75 188 ALA A C 1
ATOM 1415 O O . ALA A 1 188 ? 14.655 -15.305 -6.640 1.00 90.75 188 ALA A O 1
ATOM 1416 N N . ASN A 1 189 ? 12.513 -15.744 -7.180 1.00 90.19 189 ASN A N 1
ATOM 1417 C CA . ASN A 1 189 ? 12.068 -16.069 -5.830 1.00 90.19 189 ASN A CA 1
ATOM 1418 C C . ASN A 1 189 ? 12.174 -17.577 -5.489 1.00 90.19 189 ASN A C 1
ATOM 1420 O O . ASN A 1 189 ? 12.332 -17.911 -4.311 1.00 90.19 189 ASN A O 1
ATOM 1424 N N . ASN A 1 190 ? 12.243 -18.447 -6.506 1.00 87.06 190 ASN A N 1
ATOM 1425 C CA . ASN A 1 190 ? 12.216 -19.915 -6.462 1.00 87.06 190 ASN A CA 1
ATOM 1426 C C . ASN A 1 190 ? 10.853 -20.520 -6.054 1.00 87.06 190 ASN A C 1
ATOM 1428 O O . ASN A 1 190 ? 10.817 -21.396 -5.182 1.00 87.06 190 ASN A O 1
ATOM 1432 N N . ASP A 1 191 ? 9.750 -20.098 -6.682 1.00 86.38 191 ASP A N 1
ATOM 1433 C CA . ASP A 1 191 ? 8.414 -20.706 -6.502 1.00 86.38 191 ASP A CA 1
ATOM 1434 C C . ASP A 1 191 ? 7.851 -21.418 -7.749 1.00 86.38 191 ASP A C 1
ATOM 1436 O O . ASP A 1 191 ? 6.680 -21.797 -7.764 1.00 86.38 191 ASP A O 1
ATOM 1440 N N . GLU A 1 192 ? 8.693 -21.664 -8.761 1.00 88.62 192 GLU A N 1
ATOM 1441 C CA . GLU A 1 192 ? 8.342 -22.306 -10.043 1.00 88.62 192 GLU A CA 1
ATOM 1442 C C . GLU A 1 192 ? 7.402 -21.468 -10.941 1.00 88.62 192 GLU A C 1
ATOM 1444 O O . GLU A 1 192 ? 6.911 -21.955 -11.966 1.00 88.62 192 GLU A O 1
ATOM 1449 N N . GLN A 1 193 ? 7.181 -20.191 -10.609 1.00 83.31 193 GLN A N 1
ATOM 1450 C CA . GLN A 1 193 ? 6.415 -19.232 -11.410 1.00 83.31 193 GLN A CA 1
ATOM 1451 C C . GLN A 1 193 ? 7.318 -18.093 -11.924 1.00 83.31 193 GLN A C 1
ATOM 1453 O O . GLN A 1 193 ? 8.525 -18.079 -11.700 1.00 83.31 193 GLN A O 1
ATOM 1458 N N . ILE A 1 194 ? 6.751 -17.180 -12.722 1.00 83.31 194 ILE A N 1
ATOM 1459 C CA . ILE A 1 194 ? 7.410 -15.929 -13.132 1.00 83.31 194 ILE A CA 1
ATOM 1460 C C . ILE A 1 194 ? 6.360 -14.819 -13.067 1.00 83.31 194 ILE A C 1
ATOM 1462 O O . ILE A 1 194 ? 5.503 -14.719 -13.955 1.00 83.31 194 ILE A O 1
ATOM 1466 N N . ASP A 1 195 ? 6.402 -14.002 -12.020 1.00 81.62 195 ASP A N 1
ATOM 1467 C CA . ASP A 1 195 ? 5.393 -12.978 -11.741 1.00 81.62 195 ASP A CA 1
ATOM 1468 C C . ASP A 1 195 ? 6.013 -11.620 -11.319 1.00 81.62 195 ASP A C 1
ATOM 1470 O O . ASP A 1 195 ? 7.157 -11.287 -11.643 1.00 81.62 195 ASP A O 1
ATOM 1474 N N . LEU A 1 196 ? 5.240 -10.759 -10.647 1.00 81.56 196 LEU A N 1
ATOM 1475 C CA . LEU A 1 196 ? 5.746 -9.478 -10.140 1.00 81.56 196 LEU A CA 1
ATOM 1476 C C . LEU A 1 196 ? 6.563 -9.616 -8.842 1.00 81.56 196 LEU A C 1
ATOM 1478 O O . LEU A 1 196 ? 7.353 -8.719 -8.534 1.00 81.56 196 LEU A O 1
ATOM 1482 N N . SER A 1 197 ? 6.412 -10.715 -8.104 1.00 80.75 197 SER A N 1
ATOM 1483 C CA . SER A 1 197 ? 7.162 -11.048 -6.888 1.00 80.75 197 SER A CA 1
ATOM 1484 C C . SER A 1 197 ? 8.648 -11.239 -7.191 1.00 80.75 197 SER A C 1
ATOM 1486 O O . SER A 1 197 ? 9.491 -10.750 -6.437 1.00 80.75 197 SER A O 1
ATOM 1488 N N . ASP A 1 198 ? 8.980 -11.821 -8.345 1.00 84.81 198 ASP A N 1
ATOM 1489 C CA . ASP A 1 198 ? 10.354 -11.962 -8.843 1.00 84.81 198 ASP A CA 1
ATOM 1490 C C . ASP A 1 198 ? 11.036 -10.613 -9.096 1.00 84.81 198 ASP A C 1
ATOM 1492 O O . ASP A 1 198 ? 12.131 -10.327 -8.600 1.00 84.81 198 ASP A O 1
ATOM 1496 N N . ALA A 1 199 ? 10.346 -9.720 -9.810 1.00 85.00 199 ALA A N 1
ATOM 1497 C CA . ALA A 1 199 ? 10.816 -8.356 -10.019 1.00 85.00 199 ALA A CA 1
ATOM 1498 C C . ALA A 1 199 ? 10.971 -7.603 -8.682 1.00 85.00 199 ALA A C 1
ATOM 1500 O O . ALA A 1 199 ? 11.908 -6.817 -8.509 1.00 85.00 199 ALA A O 1
ATOM 1501 N N . VAL A 1 200 ? 10.081 -7.859 -7.716 1.00 87.19 200 VAL A N 1
ATOM 1502 C CA . VAL A 1 200 ? 10.150 -7.288 -6.367 1.00 87.19 200 VAL A CA 1
ATOM 1503 C C . VAL A 1 200 ? 11.350 -7.821 -5.578 1.00 87.19 200 VAL A C 1
ATOM 1505 O O . VAL A 1 200 ? 12.060 -6.999 -4.997 1.00 87.19 200 VAL A O 1
ATOM 1508 N N . ILE A 1 201 ? 11.636 -9.130 -5.560 1.00 87.19 201 ILE A N 1
ATOM 1509 C CA . ILE A 1 201 ? 12.782 -9.664 -4.802 1.00 87.19 201 ILE A CA 1
ATOM 1510 C C . ILE A 1 201 ? 14.122 -9.233 -5.411 1.00 87.19 201 ILE A C 1
ATOM 1512 O O . ILE A 1 201 ? 15.028 -8.872 -4.660 1.00 87.19 201 ILE A O 1
ATOM 1516 N N . ILE A 1 202 ? 14.228 -9.121 -6.742 1.00 86.00 202 ILE A N 1
ATOM 1517 C CA . ILE A 1 202 ? 15.395 -8.514 -7.409 1.00 86.00 202 ILE A CA 1
ATOM 1518 C C . ILE A 1 202 ? 15.597 -7.070 -6.935 1.00 86.00 202 ILE A C 1
ATOM 1520 O O . ILE A 1 202 ? 16.684 -6.705 -6.479 1.00 86.00 202 ILE A O 1
ATOM 1524 N N . MET A 1 203 ? 14.550 -6.239 -6.989 1.00 86.25 203 MET A N 1
ATOM 1525 C CA . MET A 1 203 ? 14.644 -4.845 -6.544 1.00 86.25 203 MET A CA 1
ATOM 1526 C C . MET A 1 203 ? 14.976 -4.739 -5.049 1.00 86.25 203 MET A C 1
ATOM 1528 O O . MET A 1 203 ? 15.777 -3.888 -4.667 1.00 86.25 203 MET A O 1
ATOM 1532 N N . GLN A 1 204 ? 14.430 -5.614 -4.200 1.00 83.31 204 GLN A N 1
ATOM 1533 C CA . GLN A 1 204 ? 14.762 -5.673 -2.773 1.00 83.31 204 GLN A CA 1
ATOM 1534 C C . GLN A 1 204 ? 16.223 -6.078 -2.527 1.00 83.31 204 GLN A C 1
ATOM 1536 O O . GLN A 1 204 ? 16.894 -5.454 -1.700 1.00 83.31 204 GLN A O 1
ATOM 1541 N N . ALA A 1 205 ? 16.727 -7.082 -3.247 1.00 82.94 205 ALA A N 1
ATOM 1542 C CA . ALA A 1 205 ? 18.098 -7.572 -3.142 1.00 82.94 205 ALA A CA 1
ATOM 1543 C C . ALA A 1 205 ? 19.127 -6.515 -3.563 1.00 82.94 205 ALA A C 1
ATOM 1545 O O . ALA A 1 205 ? 20.131 -6.329 -2.877 1.00 82.94 205 ALA A O 1
ATOM 1546 N N . LEU A 1 206 ? 18.852 -5.774 -4.639 1.00 80.81 206 LEU A N 1
ATOM 1547 C CA . LEU A 1 206 ? 19.695 -4.668 -5.101 1.00 80.81 206 LEU A CA 1
ATOM 1548 C C . LEU A 1 206 ? 19.621 -3.451 -4.164 1.00 80.81 206 LEU A C 1
ATOM 1550 O O . LEU A 1 206 ? 20.642 -2.827 -3.880 1.00 80.81 206 LEU A O 1
ATOM 1554 N N . ALA A 1 207 ? 18.430 -3.127 -3.649 1.00 76.25 207 ALA A N 1
ATOM 1555 C CA . ALA A 1 207 ? 18.209 -1.964 -2.789 1.00 76.25 207 ALA A CA 1
ATOM 1556 C C . ALA A 1 207 ? 18.672 -2.163 -1.331 1.00 76.25 207 ALA A C 1
ATOM 1558 O O . ALA A 1 207 ? 18.940 -1.182 -0.634 1.00 76.25 207 ALA A O 1
ATOM 1559 N N . ASN A 1 208 ? 18.760 -3.406 -0.843 1.00 75.00 208 ASN A N 1
ATOM 1560 C CA . ASN A 1 208 ? 19.344 -3.733 0.461 1.00 75.00 208 ASN A CA 1
ATOM 1561 C C . ASN A 1 208 ? 19.993 -5.138 0.467 1.00 75.00 208 ASN A C 1
ATOM 1563 O O . ASN A 1 208 ? 19.414 -6.082 1.021 1.00 75.00 208 ASN A O 1
ATOM 1567 N N . PRO A 1 209 ? 21.217 -5.282 -0.082 1.00 74.00 209 PRO A N 1
ATOM 1568 C CA . PRO A 1 209 ? 21.912 -6.569 -0.174 1.00 74.00 209 PRO A CA 1
ATOM 1569 C C . PRO A 1 209 ? 22.113 -7.250 1.186 1.00 74.00 209 PRO A C 1
ATOM 1571 O O . PRO A 1 209 ? 21.929 -8.456 1.312 1.00 74.00 209 PRO A O 1
ATOM 1574 N N . ASN A 1 210 ? 22.383 -6.469 2.236 1.00 73.50 210 ASN A N 1
ATOM 1575 C CA . ASN A 1 210 ? 22.622 -6.967 3.597 1.00 73.50 210 ASN A CA 1
ATOM 1576 C C . ASN A 1 210 ? 21.364 -7.566 4.263 1.00 73.50 210 ASN A C 1
ATOM 1578 O O . ASN A 1 210 ? 21.461 -8.205 5.316 1.00 73.50 210 ASN A O 1
ATOM 1582 N N . LYS A 1 211 ? 20.174 -7.359 3.682 1.00 74.25 211 LYS A N 1
ATOM 1583 C CA . LYS A 1 211 ? 18.911 -7.957 4.138 1.00 74.25 211 LYS A CA 1
ATOM 1584 C C . LYS A 1 211 ? 18.365 -8.972 3.140 1.00 74.25 211 LYS A C 1
ATOM 1586 O O . LYS A 1 211 ? 18.091 -10.096 3.543 1.00 74.25 211 LYS A O 1
ATOM 1591 N N . TYR A 1 212 ? 18.246 -8.589 1.869 1.00 84.81 212 TYR A N 1
ATOM 1592 C CA . TYR A 1 212 ? 17.548 -9.368 0.840 1.00 84.81 212 TYR A CA 1
ATOM 1593 C C . TYR A 1 212 ? 18.445 -9.884 -0.291 1.00 84.81 212 TYR A C 1
ATOM 1595 O O . TYR A 1 212 ? 17.957 -10.621 -1.141 1.00 84.81 212 TYR A O 1
ATOM 1603 N N . GLY A 1 213 ? 19.730 -9.518 -0.317 1.00 82.94 213 GLY A N 1
ATOM 1604 C CA . GLY A 1 213 ? 20.719 -10.141 -1.197 1.00 82.94 213 GLY A CA 1
ATOM 1605 C C . GLY A 1 213 ? 21.078 -11.557 -0.740 1.00 82.94 213 GLY A C 1
ATOM 1606 O O . GLY A 1 213 ? 20.652 -12.002 0.322 1.00 82.94 213 GLY A O 1
ATOM 1607 N N . VAL A 1 214 ? 21.894 -12.250 -1.533 1.00 82.62 214 VAL A N 1
ATOM 1608 C CA . VAL A 1 214 ? 22.222 -13.681 -1.376 1.00 82.62 214 VAL A CA 1
ATOM 1609 C C . VAL A 1 214 ? 22.701 -14.056 0.037 1.00 82.62 214 VAL A C 1
ATOM 1611 O O . VAL A 1 214 ? 22.172 -14.977 0.661 1.00 82.62 214 VAL A O 1
ATOM 1614 N N . GLU A 1 215 ? 23.642 -13.285 0.586 1.00 80.56 215 GLU A N 1
ATOM 1615 C CA . GLU A 1 215 ? 24.185 -13.453 1.948 1.00 80.56 215 GLU A CA 1
ATOM 1616 C C . GLU A 1 215 ? 23.489 -12.535 2.979 1.00 80.56 215 GLU A C 1
ATOM 1618 O O . GLU A 1 215 ? 24.050 -12.163 4.009 1.00 80.56 215 GLU A O 1
ATOM 1623 N N . GLY A 1 216 ? 22.259 -12.115 2.675 1.00 75.62 216 GLY A N 1
ATOM 1624 C CA . GLY A 1 216 ? 21.453 -11.223 3.497 1.00 75.62 216 GLY A CA 1
ATOM 1625 C C . GLY A 1 216 ? 20.925 -11.852 4.792 1.00 75.62 216 GLY A C 1
ATOM 1626 O O . GLY A 1 216 ? 20.938 -13.063 5.007 1.00 75.62 216 GLY A O 1
ATOM 1627 N N . THR A 1 217 ? 20.420 -10.993 5.673 1.00 73.00 217 THR A N 1
ATOM 1628 C CA . THR A 1 217 ? 19.926 -11.372 7.009 1.00 73.00 217 THR A CA 1
ATOM 1629 C C . THR A 1 217 ? 18.459 -11.817 7.065 1.00 73.00 217 THR A C 1
ATOM 1631 O O . THR A 1 217 ? 18.022 -12.288 8.114 1.00 73.00 217 THR A O 1
ATOM 1634 N N . ASP A 1 218 ? 17.681 -11.687 5.984 1.00 81.50 218 ASP A N 1
ATOM 1635 C CA . ASP A 1 218 ? 16.281 -12.131 5.961 1.00 81.50 218 ASP A CA 1
ATOM 1636 C C . ASP A 1 218 ? 16.126 -13.636 5.661 1.00 81.50 218 ASP A C 1
ATOM 1638 O O . ASP A 1 218 ? 17.013 -14.290 5.102 1.00 81.50 218 ASP A O 1
ATOM 1642 N N . ARG A 1 219 ? 14.957 -14.180 6.021 1.00 77.25 219 ARG A N 1
ATOM 1643 C CA . ARG A 1 219 ? 14.503 -15.524 5.635 1.00 77.25 219 ARG A CA 1
ATOM 1644 C C . ARG A 1 219 ? 13.970 -15.571 4.197 1.00 77.25 219 ARG A C 1
ATOM 1646 O O . ARG A 1 219 ? 14.053 -16.616 3.572 1.00 77.25 219 ARG A O 1
ATOM 1653 N N . HIS A 1 220 ? 13.451 -14.445 3.701 1.00 80.31 220 HIS A N 1
ATOM 1654 C CA . HIS A 1 220 ? 12.851 -14.261 2.373 1.00 80.31 220 HI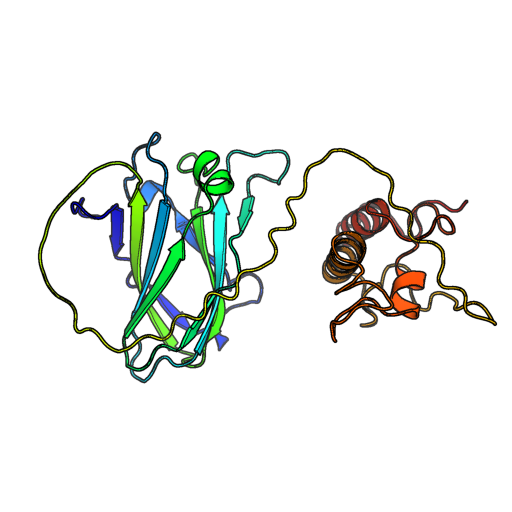S A CA 1
ATOM 1655 C C . HIS A 1 220 ? 13.784 -13.470 1.443 1.00 80.31 220 HIS A C 1
ATOM 1657 O O . HIS A 1 220 ? 13.345 -12.644 0.648 1.00 80.31 220 HIS A O 1
ATOM 1663 N N . ARG A 1 221 ? 15.096 -13.640 1.614 1.00 81.75 221 ARG A N 1
ATOM 1664 C CA . ARG A 1 221 ? 16.110 -13.054 0.731 1.00 81.75 221 ARG A CA 1
ATOM 1665 C C . ARG A 1 221 ? 16.243 -13.870 -0.554 1.00 81.75 221 ARG A C 1
ATOM 1667 O O . ARG A 1 221 ? 15.935 -15.060 -0.550 1.00 81.75 221 ARG A O 1
ATOM 1674 N N . ILE A 1 222 ? 16.767 -13.258 -1.614 1.00 87.88 222 ILE A N 1
ATOM 1675 C CA . ILE A 1 222 ? 17.065 -13.975 -2.857 1.00 87.88 222 ILE A CA 1
ATOM 1676 C C . ILE A 1 222 ? 18.071 -15.104 -2.583 1.00 87.88 222 ILE A C 1
ATOM 1678 O O . ILE A 1 222 ? 19.051 -14.914 -1.860 1.00 87.88 222 ILE A O 1
ATOM 1682 N N . SER A 1 223 ? 17.827 -16.295 -3.127 1.00 86.94 223 SER A N 1
ATOM 1683 C CA . SER A 1 223 ? 18.738 -17.431 -2.953 1.00 86.94 223 SER A CA 1
ATOM 1684 C C . SER A 1 223 ? 19.900 -17.370 -3.955 1.00 86.94 223 SER A C 1
ATOM 1686 O O . SER A 1 223 ? 19.851 -16.626 -4.935 1.00 86.94 223 SER A O 1
ATOM 1688 N N . GLN A 1 224 ? 20.945 -18.184 -3.758 1.00 84.00 224 GLN A N 1
ATOM 1689 C CA . GLN A 1 224 ? 22.019 -18.334 -4.756 1.00 84.00 224 GLN A CA 1
ATOM 1690 C C . GLN A 1 224 ? 21.475 -18.804 -6.119 1.00 84.00 224 GLN A C 1
ATOM 1692 O O . GLN A 1 224 ? 21.966 -18.372 -7.156 1.00 84.00 224 GLN A O 1
ATOM 1697 N N . GLN A 1 225 ? 20.432 -19.640 -6.117 1.00 85.88 225 GLN A N 1
ATOM 1698 C CA . GLN A 1 225 ? 19.757 -20.112 -7.327 1.00 85.88 225 GLN A CA 1
ATOM 1699 C C . GLN A 1 225 ? 18.863 -19.025 -7.944 1.00 85.88 225 GLN A C 1
ATOM 1701 O O . GLN A 1 225 ? 18.945 -18.786 -9.146 1.00 85.88 225 GLN A O 1
ATOM 1706 N N . GLY A 1 226 ? 18.082 -18.318 -7.122 1.00 89.25 226 GLY A N 1
ATOM 1707 C CA . GLY A 1 226 ? 17.219 -17.215 -7.556 1.00 89.25 226 GLY A CA 1
ATOM 1708 C C . GLY A 1 226 ? 18.021 -16.067 -8.170 1.00 89.25 226 GLY A C 1
ATOM 1709 O O . GLY A 1 226 ? 17.614 -15.477 -9.163 1.00 89.25 226 GLY A O 1
ATOM 1710 N N . TRP A 1 227 ? 19.234 -15.818 -7.667 1.00 87.75 227 TRP A N 1
ATOM 1711 C CA . TRP A 1 227 ? 20.174 -14.863 -8.258 1.00 87.75 227 TRP A CA 1
ATOM 1712 C C . TRP A 1 227 ? 20.642 -15.264 -9.669 1.00 87.75 227 TRP A C 1
ATOM 1714 O O . TRP A 1 227 ? 20.857 -14.401 -10.512 1.00 87.75 227 TRP A O 1
ATOM 1724 N N . VAL A 1 228 ? 20.784 -16.562 -9.954 1.00 85.81 228 VAL A N 1
ATOM 1725 C CA . VAL A 1 228 ? 21.146 -17.059 -11.297 1.00 85.81 228 VAL A CA 1
ATOM 1726 C C . VAL A 1 228 ? 19.925 -17.115 -12.224 1.00 85.81 228 VAL A C 1
ATOM 1728 O O . VAL A 1 228 ? 20.048 -16.866 -13.422 1.00 85.81 228 VAL A O 1
ATOM 1731 N N . ASN A 1 229 ? 18.739 -17.392 -11.680 1.00 88.19 229 ASN A N 1
ATOM 1732 C CA . ASN A 1 229 ? 17.465 -17.325 -12.399 1.00 88.19 229 ASN A CA 1
ATOM 1733 C C . ASN A 1 229 ? 17.085 -15.886 -12.793 1.00 88.19 229 ASN A C 1
ATOM 1735 O O . ASN A 1 229 ? 16.484 -15.678 -13.847 1.00 88.19 229 ASN A O 1
ATOM 1739 N N . ALA A 1 230 ? 17.454 -14.908 -11.961 1.00 89.25 230 ALA A N 1
ATOM 1740 C CA . ALA A 1 230 ? 17.200 -13.483 -12.146 1.00 89.25 230 ALA A CA 1
ATOM 1741 C C . ALA A 1 230 ? 18.049 -12.813 -13.241 1.00 89.25 230 ALA A C 1
ATOM 1743 O O . ALA A 1 230 ? 17.696 -11.721 -13.669 1.00 89.25 230 ALA A O 1
ATOM 1744 N N . ASP A 1 231 ? 19.154 -13.417 -13.687 1.00 85.81 231 ASP A N 1
ATOM 1745 C CA . ASP A 1 231 ? 20.038 -12.862 -14.726 1.00 85.81 231 ASP A CA 1
ATOM 1746 C C . ASP A 1 231 ? 19.439 -13.117 -16.129 1.00 85.81 231 ASP A C 1
ATOM 1748 O O . ASP A 1 231 ? 19.707 -14.133 -16.785 1.00 85.81 231 ASP A O 1
ATOM 1752 N N . VAL A 1 232 ? 18.539 -12.220 -16.557 1.00 84.94 232 VAL A N 1
ATOM 1753 C CA . VAL A 1 232 ? 17.671 -12.382 -17.743 1.00 84.94 232 VAL A CA 1
ATOM 1754 C C . VAL A 1 232 ? 17.816 -11.271 -18.783 1.00 84.94 232 VAL A C 1
ATOM 1756 O O . VAL A 1 232 ? 17.414 -11.457 -19.934 1.00 84.94 232 VAL A O 1
ATOM 1759 N N . HIS A 1 233 ? 18.385 -10.124 -18.418 1.00 81.00 233 HIS A N 1
ATOM 1760 C CA . HIS A 1 233 ? 18.644 -8.993 -19.299 1.00 81.00 233 HIS A CA 1
ATOM 1761 C C . HIS A 1 233 ? 20.158 -8.784 -19.424 1.00 81.00 233 HIS A C 1
ATOM 1763 O O . HIS A 1 233 ? 20.802 -8.260 -18.517 1.00 81.00 233 HIS A O 1
ATOM 1769 N N . LYS A 1 234 ? 20.705 -9.103 -20.607 1.00 75.88 234 LYS A N 1
ATOM 1770 C CA . LYS A 1 234 ? 22.155 -9.166 -20.880 1.00 75.88 234 LYS A CA 1
ATOM 1771 C C . LYS A 1 234 ? 22.847 -10.266 -20.078 1.00 75.88 234 LYS A C 1
ATOM 1773 O O . LYS A 1 234 ? 23.932 -10.058 -19.540 1.00 75.88 234 LYS A O 1
ATOM 1778 N N . LYS A 1 235 ? 22.219 -11.449 -20.092 1.00 72.88 235 LYS A N 1
ATOM 1779 C CA . LYS A 1 235 ? 22.593 -12.624 -19.301 1.00 72.88 235 LYS A CA 1
ATOM 1780 C C . LYS A 1 235 ? 24.109 -12.822 -19.239 1.00 72.88 235 LYS A C 1
ATOM 1782 O O . LYS A 1 235 ? 24.739 -13.003 -20.282 1.00 72.88 235 LYS A O 1
ATOM 1787 N N . GLY A 1 236 ? 24.659 -12.833 -18.025 1.00 67.44 236 GLY A N 1
ATOM 1788 C CA . GLY A 1 236 ? 26.096 -12.909 -17.753 1.00 67.44 236 GLY A CA 1
ATOM 1789 C C . GLY A 1 236 ? 26.730 -11.583 -17.314 1.00 67.44 236 GLY A C 1
ATOM 1790 O O . GLY A 1 236 ? 27.890 -11.579 -16.904 1.00 67.44 236 GLY A O 1
ATOM 1791 N N . ASN A 1 237 ? 25.994 -10.467 -17.342 1.00 67.38 237 ASN A N 1
ATOM 1792 C CA . ASN A 1 237 ? 26.398 -9.216 -16.687 1.00 67.38 237 ASN A CA 1
ATOM 1793 C C . ASN A 1 237 ? 26.121 -9.211 -15.168 1.00 67.38 237 ASN A C 1
ATOM 1795 O O . ASN A 1 237 ? 26.655 -8.347 -14.466 1.00 67.38 237 ASN A O 1
ATOM 1799 N N . GLY A 1 238 ? 25.316 -10.159 -14.673 1.00 75.62 238 GLY A N 1
ATOM 1800 C CA . GLY A 1 238 ? 24.846 -10.225 -13.293 1.00 75.62 238 GLY A CA 1
ATOM 1801 C C . GLY A 1 238 ? 23.636 -9.320 -13.037 1.00 75.62 238 GLY A C 1
ATOM 1802 O O . GLY A 1 238 ? 23.463 -8.289 -13.681 1.00 75.62 238 GLY A O 1
ATOM 1803 N N . VAL A 1 239 ? 22.813 -9.708 -12.059 1.00 82.31 239 VAL A N 1
ATOM 1804 C CA . VAL A 1 239 ? 21.487 -9.123 -11.794 1.00 82.31 239 VAL A CA 1
ATOM 1805 C C . VAL A 1 239 ? 21.519 -7.596 -11.632 1.00 82.31 239 VAL A C 1
ATOM 1807 O O . VAL A 1 239 ? 22.268 -7.046 -10.821 1.00 82.31 239 VAL A O 1
ATOM 1810 N N . THR A 1 240 ? 20.639 -6.910 -12.364 1.00 83.81 240 THR A N 1
ATOM 1811 C CA . THR A 1 240 ? 20.444 -5.454 -12.348 1.00 83.81 240 THR A CA 1
ATOM 1812 C C . THR A 1 240 ? 18.963 -5.068 -12.240 1.00 83.81 240 THR A C 1
ATOM 1814 O O . THR A 1 240 ? 18.059 -5.893 -12.346 1.00 83.81 240 THR A O 1
ATOM 1817 N N . SER A 1 241 ? 18.669 -3.772 -12.102 1.00 83.19 241 SER A N 1
ATOM 1818 C CA . SER A 1 241 ? 17.287 -3.271 -12.163 1.00 83.19 241 SER A CA 1
ATOM 1819 C C . SER A 1 241 ? 16.616 -3.477 -13.532 1.00 83.19 241 SER A C 1
ATOM 1821 O O . SER A 1 241 ? 15.392 -3.391 -13.626 1.00 83.19 241 SER A O 1
ATOM 1823 N N . ASN A 1 242 ? 17.384 -3.738 -14.599 1.00 82.12 242 ASN A N 1
ATOM 1824 C CA . ASN A 1 242 ? 16.819 -4.017 -15.923 1.00 82.12 242 ASN A CA 1
ATOM 1825 C C . ASN A 1 242 ? 16.223 -5.428 -16.010 1.00 82.12 242 ASN A C 1
ATOM 1827 O O . ASN A 1 242 ? 15.326 -5.648 -16.818 1.00 82.12 242 ASN A O 1
ATOM 1831 N N . ASP A 1 243 ? 16.675 -6.351 -15.164 1.00 86.75 243 ASP A N 1
ATOM 1832 C CA . ASP A 1 243 ? 16.1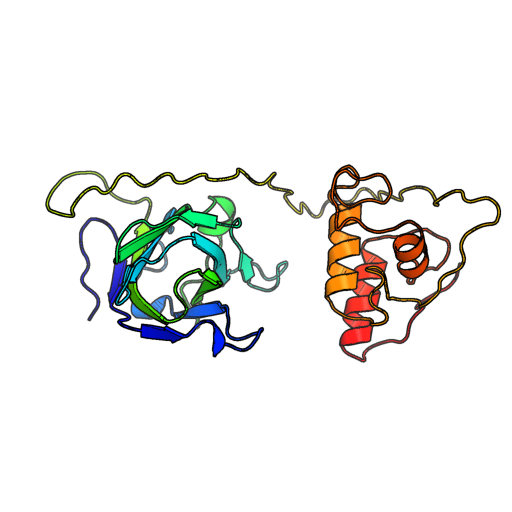76 -7.721 -15.074 1.00 86.75 243 ASP A CA 1
ATOM 1833 C C . ASP A 1 243 ? 14.776 -7.755 -14.456 1.00 86.75 243 ASP A C 1
ATOM 1835 O O . ASP A 1 243 ? 13.845 -8.305 -15.042 1.00 86.75 243 ASP A O 1
ATOM 1839 N N . ALA A 1 244 ? 14.577 -7.025 -13.353 1.00 86.62 244 ALA A N 1
ATOM 1840 C CA . ALA A 1 244 ? 13.248 -6.774 -12.794 1.00 86.62 244 ALA A CA 1
ATOM 1841 C C . ALA A 1 244 ? 12.307 -6.108 -13.820 1.00 86.62 244 ALA A C 1
ATOM 1843 O O . ALA A 1 244 ? 11.142 -6.484 -13.940 1.00 86.62 244 ALA A O 1
ATOM 1844 N N . LEU A 1 245 ? 12.817 -5.154 -14.611 1.00 82.94 245 LEU A N 1
ATOM 1845 C CA . LEU A 1 245 ? 12.061 -4.509 -15.689 1.00 82.94 245 LEU A CA 1
ATOM 1846 C C . LEU A 1 245 ? 11.775 -5.457 -16.873 1.00 82.94 245 LEU A C 1
ATOM 1848 O O . LEU A 1 245 ? 10.769 -5.289 -17.564 1.00 82.94 245 LEU A O 1
ATOM 1852 N N . ALA A 1 246 ? 12.642 -6.435 -17.137 1.00 81.44 246 ALA A N 1
ATOM 1853 C CA . ALA A 1 246 ? 12.422 -7.465 -18.146 1.00 81.44 246 ALA A CA 1
ATOM 1854 C C . ALA A 1 246 ? 11.324 -8.439 -17.704 1.00 81.44 246 ALA A C 1
ATOM 1856 O O . ALA A 1 246 ? 10.396 -8.686 -18.472 1.00 81.44 246 ALA A O 1
ATOM 1857 N N . ILE A 1 247 ? 11.362 -8.902 -16.452 1.00 86.06 247 ILE A N 1
ATOM 1858 C CA . ILE A 1 247 ? 10.316 -9.747 -15.861 1.00 86.06 247 ILE A CA 1
ATOM 1859 C C . ILE A 1 247 ? 8.963 -9.020 -15.874 1.00 86.06 247 ILE A C 1
ATOM 1861 O O . ILE A 1 247 ? 7.999 -9.548 -16.416 1.00 86.06 247 ILE A O 1
ATOM 1865 N N . GLN A 1 248 ? 8.899 -7.755 -15.441 1.00 80.88 248 GLN A N 1
ATOM 1866 C CA . GLN A 1 248 ? 7.673 -6.942 -15.536 1.00 80.88 248 GLN A CA 1
ATOM 1867 C C . GLN A 1 248 ? 7.092 -6.887 -16.962 1.00 80.88 248 GLN A C 1
ATOM 1869 O O . GLN A 1 248 ? 5.879 -6.977 -17.145 1.00 80.88 248 GLN A O 1
ATOM 1874 N N . LYS A 1 249 ? 7.940 -6.761 -17.991 1.00 69.50 249 LYS A N 1
ATOM 1875 C CA . LYS A 1 249 ? 7.509 -6.775 -19.402 1.00 69.50 249 LYS A CA 1
ATOM 1876 C C . LYS A 1 249 ? 7.090 -8.168 -19.881 1.00 69.50 249 LYS A C 1
ATOM 1878 O O . LYS A 1 249 ? 6.189 -8.257 -20.711 1.00 69.50 249 LYS A O 1
ATOM 1883 N N . TYR A 1 250 ? 7.716 -9.229 -19.375 1.00 80.69 250 TYR A N 1
ATOM 1884 C CA . TYR A 1 250 ? 7.343 -10.616 -19.652 1.00 80.69 250 TYR A CA 1
ATOM 1885 C C . TYR A 1 250 ? 5.958 -10.947 -19.077 1.00 80.69 250 TYR A C 1
ATOM 1887 O O . TYR A 1 250 ? 5.098 -11.431 -19.809 1.00 80.69 250 TYR A O 1
ATOM 1895 N N . CYS A 1 251 ? 5.685 -10.573 -17.822 1.00 71.94 251 CYS A N 1
ATOM 1896 C CA . CYS A 1 251 ? 4.373 -10.751 -17.186 1.00 71.94 251 CYS A CA 1
ATOM 1897 C C . CYS A 1 251 ? 3.254 -9.944 -17.879 1.00 71.94 251 CYS A C 1
ATOM 1899 O O . CYS A 1 251 ? 2.088 -10.322 -17.823 1.00 71.94 251 CYS A O 1
ATOM 1901 N N . LEU A 1 252 ? 3.604 -8.857 -18.579 1.00 77.06 252 LEU A N 1
ATOM 1902 C CA . LEU A 1 252 ? 2.701 -8.089 -19.450 1.00 77.06 252 LEU A CA 1
ATOM 1903 C C . LEU A 1 252 ? 2.589 -8.651 -20.887 1.00 77.06 252 LEU A C 1
ATOM 1905 O O . LEU A 1 252 ? 1.927 -8.045 -21.728 1.00 77.06 252 LEU A O 1
ATOM 1909 N N . GLY A 1 253 ? 3.248 -9.772 -21.200 1.00 77.06 253 GLY A N 1
ATOM 1910 C CA . GLY A 1 253 ? 3.248 -10.400 -22.527 1.00 77.06 253 GLY A CA 1
ATOM 1911 C C . GLY A 1 253 ? 3.988 -9.611 -23.616 1.00 77.06 253 GLY A C 1
ATOM 1912 O O . GLY A 1 253 ? 3.773 -9.857 -24.801 1.00 77.06 253 GLY A O 1
ATOM 1913 N N . LEU A 1 254 ? 4.834 -8.643 -23.242 1.00 68.94 254 LEU A N 1
ATOM 1914 C CA . LEU A 1 254 ? 5.482 -7.713 -24.177 1.00 68.94 254 LEU A CA 1
ATOM 1915 C C . LEU A 1 254 ? 6.804 -8.242 -24.753 1.00 68.94 254 LEU A C 1
ATOM 1917 O O . LEU A 1 254 ? 7.227 -7.777 -25.810 1.00 68.94 254 LEU A O 1
ATOM 1921 N N . ILE A 1 255 ? 7.473 -9.163 -24.051 1.00 80.31 255 ILE A N 1
ATOM 1922 C CA . ILE A 1 255 ? 8.763 -9.765 -24.433 1.00 80.31 255 ILE A CA 1
ATOM 1923 C C . ILE A 1 255 ? 8.851 -11.224 -23.958 1.00 80.31 255 ILE A C 1
ATOM 1925 O O . ILE A 1 255 ? 8.066 -11.652 -23.117 1.00 80.31 255 ILE A O 1
ATOM 1929 N N . SER A 1 256 ? 9.853 -11.961 -24.442 1.00 82.69 256 SER A N 1
ATOM 1930 C CA . SER A 1 256 ? 10.287 -13.252 -23.881 1.00 82.69 256 SER A CA 1
ATOM 1931 C C . SER A 1 256 ? 11.599 -13.095 -23.100 1.00 82.69 256 SER A C 1
ATOM 1933 O O . SER A 1 256 ? 12.355 -12.156 -23.354 1.00 82.69 256 SER A O 1
ATOM 1935 N N . LEU A 1 257 ? 11.874 -14.011 -22.165 1.00 82.25 257 LEU A N 1
ATOM 1936 C CA . LEU A 1 257 ? 13.135 -14.076 -21.413 1.00 82.25 257 LEU A CA 1
ATOM 1937 C C . LEU A 1 257 ? 14.028 -15.223 -21.940 1.00 82.25 257 LEU A C 1
ATOM 1939 O O . LEU A 1 257 ? 13.489 -16.261 -22.331 1.00 82.25 257 LEU A O 1
ATOM 1943 N N . PRO A 1 258 ? 15.370 -15.086 -21.926 1.00 81.06 258 PRO A N 1
ATOM 1944 C CA . PRO A 1 258 ? 16.131 -13.867 -21.642 1.00 81.06 258 PRO A CA 1
ATOM 1945 C C . PRO A 1 258 ? 16.033 -12.862 -22.804 1.00 81.06 258 PRO A C 1
ATOM 1947 O O . PRO A 1 258 ? 15.796 -13.245 -23.948 1.00 81.06 258 PRO A O 1
ATOM 1950 N N . THR A 1 259 ? 16.218 -11.572 -22.522 1.00 68.75 259 THR A N 1
ATOM 1951 C CA . THR A 1 259 ? 15.983 -10.503 -23.514 1.00 68.75 259 THR A CA 1
ATOM 1952 C C . THR A 1 259 ? 17.169 -10.290 -24.450 1.00 68.75 259 THR A C 1
ATOM 1954 O O . THR A 1 259 ? 16.989 -9.999 -25.627 1.00 68.75 259 THR A O 1
ATOM 1957 N N . GLU A 1 260 ? 18.381 -10.406 -23.906 1.00 64.44 260 GLU A N 1
ATOM 1958 C CA . GLU A 1 260 ? 19.670 -10.276 -24.588 1.00 64.44 260 GLU A CA 1
ATOM 1959 C C . GLU A 1 260 ? 20.696 -11.161 -23.854 1.00 64.44 260 GLU A C 1
ATOM 1961 O O . GLU A 1 260 ? 20.603 -11.336 -22.635 1.00 64.44 260 GLU A O 1
ATOM 1966 N N . THR A 1 261 ? 21.689 -11.684 -24.574 1.00 55.28 261 THR A N 1
ATOM 1967 C CA . THR A 1 261 ? 22.854 -12.413 -24.033 1.00 55.28 261 THR A CA 1
ATOM 1968 C C . THR A 1 261 ? 24.135 -11.655 -24.374 1.00 55.28 261 THR A C 1
ATOM 1970 O O . THR A 1 261 ? 24.204 -11.068 -25.457 1.00 55.28 261 THR A O 1
ATOM 1973 N N . VAL A 1 262 ? 25.127 -11.674 -23.479 1.00 51.03 262 VAL A N 1
ATOM 1974 C CA . VAL A 1 262 ? 26.445 -11.026 -23.668 1.00 51.03 262 VAL A CA 1
ATOM 1975 C C . VAL A 1 262 ? 27.449 -11.972 -24.325 1.00 51.03 262 VAL A C 1
ATOM 1977 O O . VAL A 1 262 ? 27.393 -13.182 -24.018 1.00 51.03 262 VAL A O 1
#